Protein AF-A0A6I5WHY0-F1 (afdb_monomer)

Secondary structure (DSSP, 8-state):
-----------PPPPPPPPP-----PPPPPPPPPPPPPPPPSSPPHHHHHHHHHHHHHT-HHHHHHHHHHHHHHHT--THHHHHHHHHHHHHHHHHTT--------GGGHHHHHHHHHHHHHHHHHHHHHHHHHHT-SSPPPHHHHHHHHHHHHHHHHHHHHHHHHHHHHHTTGGGTTT--HHHHHHHHHHHHHHHHHHHHHIIIIIHHHTSPP----GGGSS--

Foldseek 3Di:
DDDDDDDDDDDDDDDDDDDDPDDDPDDDDDPPDDPPDPDDDPDQDPLLVVLVVLLCQLQDPVNLVVLVVLLVVLVPDDDPSVVVSVVVNLQSLLSNLSHADPDDPDPLCVLVRVLSNQLNVQLSVQLSVQSVVLVPDPPNDDLVVSLVSLLVSSLVSLQVSLVSSLVSCVVSVSCPSVVDPSVVVSVVSNVSSNSSSNSSSCCSSPVVVVPDDDPPPPPVVPPPD

Solvent-accessible surface area (backbone atoms only — not comparable to full-atom values): 12912 Å² total; per-residue (Å²): 136,92,79,88,86,89,80,82,90,78,84,76,76,80,83,78,80,84,72,84,83,74,78,71,82,75,78,77,75,78,77,78,80,76,74,78,78,77,76,78,71,93,64,76,48,69,67,38,49,50,50,52,51,49,40,56,51,36,17,29,72,83,44,40,52,58,46,49,52,52,36,54,63,39,69,70,40,62,75,73,53,26,69,66,27,48,63,53,39,52,49,38,51,22,37,60,60,35,35,51,73,88,82,77,87,48,78,80,49,42,46,44,42,51,20,45,36,51,16,38,48,43,21,52,53,44,20,36,50,44,46,46,52,61,72,67,45,79,77,75,69,56,71,67,59,46,32,53,50,48,23,45,27,29,28,54,11,13,44,53,13,19,53,52,22,49,51,43,25,62,76,57,58,31,55,68,72,74,72,53,60,63,71,62,49,50,50,49,47,40,49,40,23,34,44,25,8,43,54,50,6,49,42,54,39,59,48,52,63,72,73,48,78,73,82,80,70,67,73,82,70,70,83,77,122

Structure (mmCIF, N/CA/C/O backbone):
data_AF-A0A6I5WHY0-F1
#
_entry.id   AF-A0A6I5WHY0-F1
#
loop_
_atom_site.group_PDB
_atom_site.id
_atom_site.type_symbol
_atom_site.label_atom_id
_atom_site.label_alt_id
_atom_site.label_comp_id
_atom_site.label_asym_id
_atom_site.label_entity_id
_atom_site.label_seq_id
_atom_site.pdbx_PDB_ins_code
_atom_site.Cartn_x
_atom_site.Cartn_y
_atom_site.Cartn_z
_atom_site.occupancy
_atom_site.B_iso_or_equiv
_atom_site.auth_seq_id
_atom_site.auth_comp_id
_atom_site.auth_asym_id
_atom_site.auth_atom_id
_atom_site.pdbx_PDB_model_num
ATOM 1 N N . MET A 1 1 ? -57.243 -53.053 93.923 1.00 39.25 1 MET A N 1
ATOM 2 C CA . MET A 1 1 ? -56.341 -52.655 95.024 1.00 39.25 1 MET A CA 1
ATOM 3 C C . MET A 1 1 ? -55.590 -51.400 94.603 1.00 39.25 1 MET A C 1
ATOM 5 O O . MET A 1 1 ? -55.180 -51.332 93.454 1.00 39.25 1 MET A O 1
ATOM 9 N N . VAL A 1 2 ? -55.412 -50.484 95.559 1.00 44.84 2 VAL A N 1
ATOM 10 C CA . VAL A 1 2 ? -54.724 -49.175 95.513 1.00 44.84 2 VAL A CA 1
ATOM 11 C C . VAL A 1 2 ? -55.543 -47.991 94.968 1.00 44.84 2 VAL A C 1
ATOM 13 O O . VAL A 1 2 ? -56.328 -48.102 94.034 1.00 44.84 2 VAL A O 1
ATOM 16 N N . SER A 1 3 ? -55.398 -46.892 95.703 1.00 38.38 3 SER A N 1
ATOM 17 C CA . SER A 1 3 ? -56.297 -45.785 96.020 1.00 38.38 3 SER A CA 1
ATOM 18 C C . SER A 1 3 ? -56.059 -44.489 95.231 1.00 38.38 3 SER A C 1
ATOM 20 O O . SER A 1 3 ? -54.969 -44.245 94.727 1.00 38.38 3 SER A O 1
ATOM 22 N N . TRP A 1 4 ? -57.110 -43.656 95.234 1.00 37.19 4 TRP A N 1
ATOM 23 C CA . TRP A 1 4 ? -57.190 -42.183 95.123 1.00 37.19 4 TRP A CA 1
ATOM 24 C C . TRP A 1 4 ? -55.911 -41.407 95.535 1.00 37.19 4 TRP A C 1
ATOM 26 O O . TRP A 1 4 ? -55.178 -41.853 96.409 1.00 37.19 4 TRP A O 1
ATOM 36 N N . THR A 1 5 ? -55.582 -40.215 95.007 1.00 52.34 5 THR A N 1
ATOM 37 C CA . THR A 1 5 ? -56.317 -38.922 95.099 1.00 52.34 5 THR A CA 1
ATOM 38 C C . THR A 1 5 ? -55.607 -37.845 94.228 1.00 52.34 5 THR A C 1
ATOM 40 O O . THR A 1 5 ? -54.406 -37.982 93.996 1.00 52.34 5 THR A O 1
ATOM 43 N N . PRO A 1 6 ? -56.289 -36.760 93.796 1.00 52.62 6 PRO A N 1
ATOM 44 C CA . PRO A 1 6 ? -55.745 -35.682 92.964 1.00 52.62 6 PRO A CA 1
ATOM 45 C C . PRO A 1 6 ? -55.194 -34.508 93.797 1.00 52.62 6 PRO A C 1
ATOM 47 O O . PRO A 1 6 ? -55.705 -34.209 94.875 1.00 52.62 6 PRO A O 1
ATOM 50 N N . SER A 1 7 ? -54.208 -33.781 93.266 1.00 50.16 7 SER A N 1
ATOM 51 C CA . SER A 1 7 ? -53.669 -32.559 93.877 1.00 50.16 7 SER A CA 1
ATOM 52 C C . SER A 1 7 ? -53.515 -31.421 92.859 1.00 50.16 7 SER A C 1
ATOM 54 O O . SER A 1 7 ? -52.543 -31.359 92.120 1.00 50.16 7 SER A O 1
ATOM 56 N N . GLY A 1 8 ? -54.478 -30.492 92.901 1.00 45.19 8 GLY A N 1
ATOM 57 C CA . GLY A 1 8 ? -54.233 -29.042 92.937 1.00 45.19 8 GLY A CA 1
ATOM 58 C C . GLY A 1 8 ? -53.890 -28.289 91.632 1.00 45.19 8 GLY A C 1
ATOM 59 O O . GLY A 1 8 ? -53.068 -28.743 90.845 1.00 45.19 8 GLY A O 1
ATOM 60 N N . PRO A 1 9 ? -54.459 -27.083 91.415 1.00 51.28 9 PRO A N 1
ATOM 61 C CA . PRO A 1 9 ? -54.246 -26.294 90.206 1.00 51.28 9 PRO A CA 1
ATOM 62 C C . PRO A 1 9 ? -52.935 -25.496 90.286 1.00 51.28 9 PRO A C 1
ATOM 64 O O . PRO A 1 9 ? -52.834 -24.485 90.982 1.00 51.28 9 PRO A O 1
ATOM 67 N N . GLY A 1 10 ? -51.927 -25.936 89.535 1.00 44.19 10 GLY A N 1
ATOM 68 C CA . GLY A 1 10 ? -50.729 -25.154 89.243 1.00 44.19 10 GLY A CA 1
ATOM 69 C C . GLY A 1 10 ? -51.037 -24.104 88.180 1.00 44.19 10 GLY A C 1
ATOM 70 O O . GLY A 1 10 ? -51.183 -24.418 87.004 1.00 44.19 10 GLY A O 1
ATOM 71 N N . ARG A 1 11 ? -51.170 -22.858 88.629 1.00 46.09 11 ARG A N 1
ATOM 72 C CA . ARG A 1 11 ? -51.285 -21.622 87.849 1.00 46.09 11 ARG A CA 1
ATOM 73 C C . ARG A 1 11 ? -50.198 -21.571 86.762 1.00 46.09 11 ARG A C 1
ATOM 75 O O . ARG A 1 11 ? -49.064 -21.210 87.052 1.00 46.09 11 ARG A O 1
ATOM 82 N N . ALA A 1 12 ? -50.541 -21.958 85.534 1.00 53.16 12 ALA A N 1
ATOM 83 C CA . ALA A 1 12 ? -49.662 -21.819 84.380 1.00 53.16 12 ALA A CA 1
ATOM 84 C C . ALA A 1 12 ? -49.641 -20.350 83.935 1.00 53.16 12 ALA A C 1
ATOM 86 O O . ALA A 1 12 ? -50.673 -19.746 83.643 1.00 53.16 12 ALA A O 1
ATOM 87 N N . GLU A 1 13 ? -48.445 -19.784 83.954 1.00 47.72 13 GLU A N 1
ATOM 88 C CA . GLU A 1 13 ? -48.082 -18.474 83.432 1.00 47.72 13 GLU A CA 1
ATOM 89 C C . GLU A 1 13 ? -48.438 -18.388 81.929 1.00 47.72 13 GLU A C 1
ATOM 91 O O . GLU A 1 13 ? -48.185 -19.347 81.193 1.00 47.72 13 GLU A O 1
ATOM 96 N N . PRO A 1 14 ? -49.078 -17.306 81.446 1.00 63.22 14 PRO A N 1
ATOM 97 C CA . PRO A 1 14 ? -49.407 -17.181 80.029 1.00 63.22 14 PRO A CA 1
ATOM 98 C C . PRO A 1 14 ? -48.123 -17.057 79.186 1.00 63.22 14 PRO A C 1
ATOM 100 O O . PRO A 1 14 ? -47.204 -16.343 79.588 1.00 63.22 14 PRO A O 1
ATOM 103 N N . PRO A 1 15 ? -48.043 -17.713 78.012 1.00 59.44 15 PRO A N 1
ATOM 104 C CA . PRO A 1 15 ? -46.862 -17.654 77.162 1.00 59.44 15 PRO A CA 1
ATOM 105 C C . PRO A 1 15 ? -46.639 -16.232 76.635 1.00 59.44 15 PRO A C 1
ATOM 107 O O . PRO A 1 15 ? -47.533 -15.603 76.065 1.00 59.44 15 PRO A O 1
ATOM 110 N N . THR A 1 16 ? -45.419 -15.742 76.829 1.00 57.91 16 THR A N 1
ATOM 111 C CA . THR A 1 16 ? -44.893 -14.469 76.331 1.00 57.91 16 THR A CA 1
ATOM 112 C C . THR A 1 16 ? -45.095 -14.350 74.810 1.00 57.91 16 THR A C 1
ATOM 114 O O . THR A 1 16 ? -44.843 -15.324 74.094 1.00 57.91 16 THR A O 1
ATOM 117 N N . PRO A 1 17 ? -45.530 -13.192 74.275 1.00 58.94 17 PRO A N 1
ATOM 118 C CA . PRO A 1 17 ? -45.739 -13.029 72.838 1.00 58.94 17 PRO A CA 1
ATOM 119 C C . PRO A 1 17 ? -44.420 -13.170 72.055 1.00 58.94 17 PRO A C 1
ATOM 121 O O . PRO A 1 17 ? -43.376 -12.709 72.526 1.00 58.94 17 PRO A O 1
ATOM 124 N N . PRO A 1 18 ? -44.442 -13.781 70.854 1.00 56.81 18 PRO A N 1
ATOM 125 C CA . PRO A 1 18 ? -43.254 -13.926 70.024 1.00 56.81 18 PRO A CA 1
ATOM 126 C C . PRO A 1 18 ? -42.733 -12.548 69.596 1.00 56.81 18 PRO A C 1
ATOM 128 O O . PRO A 1 18 ? -43.474 -11.724 69.058 1.00 56.81 18 PRO A O 1
ATOM 131 N N . GLY A 1 19 ? -41.449 -12.303 69.865 1.00 56.38 19 GLY A N 1
ATOM 132 C CA . GLY A 1 19 ? -40.750 -11.080 69.478 1.00 56.38 19 GLY A CA 1
ATOM 133 C C . GLY A 1 19 ? -40.709 -10.870 67.956 1.00 56.38 19 GLY A C 1
ATOM 134 O O . GLY A 1 19 ? -40.932 -11.810 67.187 1.00 56.38 19 GLY A O 1
ATOM 135 N N . PRO A 1 20 ? -40.431 -9.637 67.498 1.00 56.62 20 PRO A N 1
ATOM 136 C CA . PRO A 1 20 ? -40.431 -9.302 66.081 1.00 56.62 20 PRO A CA 1
ATOM 137 C C . PRO A 1 20 ? -39.386 -10.134 65.332 1.00 56.62 20 PRO A C 1
ATOM 139 O O . PRO A 1 20 ? -38.207 -10.131 65.679 1.00 56.62 20 PRO A O 1
ATOM 142 N N . LEU A 1 21 ? -39.842 -10.830 64.288 1.00 56.34 21 LEU A N 1
ATOM 143 C CA . LEU A 1 21 ? -39.018 -11.579 63.344 1.00 56.34 21 LEU A CA 1
ATOM 144 C C . LEU A 1 21 ? -37.989 -10.633 62.710 1.00 56.34 21 LEU A C 1
ATOM 146 O O . LEU A 1 21 ? -38.292 -9.882 61.780 1.00 56.34 21 LEU A O 1
ATOM 150 N N . THR A 1 22 ? -36.762 -10.657 63.218 1.00 51.94 22 THR A N 1
ATOM 151 C CA . THR A 1 22 ? -35.611 -10.047 62.565 1.00 51.94 22 THR A CA 1
ATOM 152 C C . THR A 1 22 ? -35.406 -10.757 61.230 1.00 51.94 22 THR A C 1
ATOM 154 O O . THR A 1 22 ? -35.081 -11.941 61.178 1.00 51.94 22 THR A O 1
ATOM 157 N N . ARG A 1 23 ? -35.660 -10.037 60.128 1.00 51.88 23 ARG A N 1
ATOM 158 C CA . ARG A 1 23 ? -35.362 -10.482 58.761 1.00 51.88 23 ARG A CA 1
ATOM 159 C C . ARG A 1 23 ? -33.909 -10.950 58.709 1.00 51.88 23 ARG A C 1
ATOM 161 O O . ARG A 1 23 ? -32.999 -10.126 58.780 1.00 51.88 23 ARG A O 1
ATOM 168 N N . ALA A 1 24 ? -33.703 -12.257 58.579 1.00 59.12 24 ALA A N 1
ATOM 169 C CA . ALA A 1 24 ? -32.415 -12.798 58.178 1.00 59.12 24 ALA A CA 1
ATOM 170 C C . 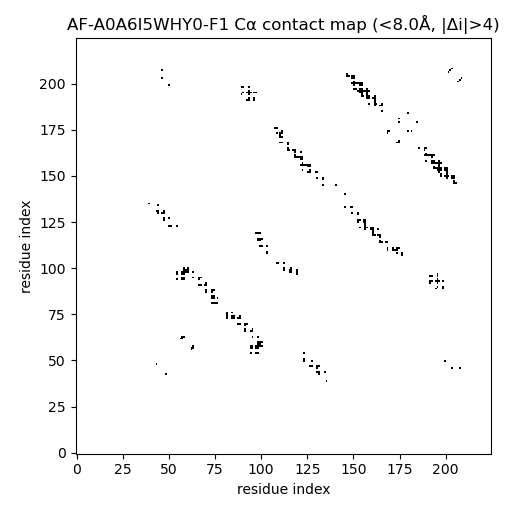ALA A 1 24 ? -32.009 -12.128 56.849 1.00 59.12 24 ALA A C 1
ATOM 172 O O . ALA A 1 24 ? -32.873 -11.980 55.974 1.00 59.12 24 ALA A O 1
ATOM 173 N N . PRO A 1 25 ? -30.750 -11.681 56.687 1.00 61.78 25 PRO A N 1
ATOM 174 C CA . PRO A 1 25 ? -30.277 -11.148 55.418 1.00 61.78 25 PRO A CA 1
ATOM 175 C C . PRO A 1 25 ? -30.481 -12.214 54.343 1.00 61.78 25 PRO A C 1
ATOM 177 O O . PRO A 1 25 ? -29.908 -13.298 54.425 1.00 61.78 25 PRO A O 1
ATOM 180 N N . LEU A 1 26 ? -31.354 -11.927 53.378 1.00 65.62 26 LEU A N 1
ATOM 181 C CA . LEU A 1 26 ? -31.495 -12.743 52.180 1.00 65.62 26 LEU A CA 1
ATOM 182 C C . LEU A 1 26 ? -30.130 -12.785 51.492 1.00 65.62 26 LEU A C 1
ATOM 184 O O . LEU A 1 26 ? -29.543 -11.736 51.219 1.00 65.62 26 LEU A O 1
ATOM 188 N N . ASP A 1 27 ? -29.647 -13.999 51.257 1.00 72.31 27 ASP A N 1
ATOM 189 C CA . ASP A 1 27 ? -28.473 -14.287 50.441 1.00 72.31 27 ASP A CA 1
ATOM 190 C C . ASP A 1 27 ? -28.589 -13.502 49.116 1.00 72.31 27 ASP A C 1
ATOM 192 O O . ASP A 1 27 ? -29.632 -13.603 48.451 1.00 72.31 27 ASP A O 1
ATOM 196 N N . PRO A 1 28 ? -27.625 -12.628 48.760 1.00 72.19 28 PRO A N 1
ATOM 197 C CA . PRO A 1 28 ? -27.734 -11.828 47.551 1.00 72.19 28 PRO A CA 1
ATOM 198 C C . PRO A 1 28 ? -27.833 -12.753 46.339 1.00 72.19 28 PRO A C 1
ATOM 200 O O . PRO A 1 28 ? -26.992 -13.625 46.130 1.00 72.19 28 PRO A O 1
ATOM 203 N N . LEU A 1 29 ? -28.878 -12.546 45.534 1.00 70.06 29 LEU A N 1
ATOM 204 C CA . LEU A 1 29 ? -29.076 -13.254 44.272 1.00 70.06 29 LEU A CA 1
ATOM 205 C C . LEU A 1 29 ? -27.772 -13.247 43.453 1.00 70.06 29 LEU A C 1
ATOM 207 O O . LEU A 1 29 ? -27.101 -12.207 43.401 1.00 70.06 29 LEU A O 1
ATOM 211 N N . PRO A 1 30 ? -27.415 -14.367 42.795 1.00 72.81 30 PRO A N 1
ATOM 212 C CA . PRO A 1 30 ? -26.229 -14.421 41.956 1.00 72.81 30 PRO A CA 1
ATOM 213 C C . PRO A 1 30 ? -26.291 -13.292 40.919 1.00 72.81 30 PRO A C 1
ATOM 215 O O . PRO A 1 30 ? -27.369 -13.027 40.369 1.00 72.81 30 PRO A O 1
ATOM 218 N N . PRO A 1 31 ? -25.167 -12.598 40.663 1.00 73.56 31 PRO A N 1
ATOM 219 C CA . PRO A 1 31 ? -25.149 -11.486 39.730 1.00 73.56 31 PRO A CA 1
ATOM 220 C C . PRO A 1 31 ? -25.692 -11.952 38.372 1.00 73.56 31 PRO A C 1
ATOM 222 O O . PRO A 1 31 ? -25.379 -13.068 37.943 1.00 73.56 31 PRO A O 1
ATOM 225 N N . PRO A 1 32 ? -26.516 -11.132 37.697 1.00 67.00 32 PRO A N 1
ATOM 226 C CA . PRO A 1 32 ? -27.074 -11.495 36.405 1.00 67.00 32 PRO A CA 1
ATOM 227 C C . PRO A 1 32 ? -25.942 -11.880 35.452 1.00 67.00 32 PRO A C 1
ATOM 229 O O . PRO A 1 32 ? -24.951 -11.156 35.327 1.00 67.00 32 PRO A O 1
ATOM 232 N N . ALA A 1 33 ? -26.086 -13.042 34.808 1.00 72.75 33 ALA A N 1
ATOM 233 C CA . ALA A 1 33 ? -25.126 -13.535 33.835 1.00 72.75 33 ALA A CA 1
ATOM 234 C C . ALA A 1 33 ? -24.906 -12.454 32.771 1.00 72.75 33 ALA A C 1
ATOM 236 O O . ALA A 1 33 ? -25.843 -12.059 32.074 1.00 72.75 33 ALA A O 1
ATOM 237 N N . VAL A 1 34 ? -23.675 -11.945 32.684 1.00 71.75 34 VAL A N 1
ATOM 238 C CA . VAL A 1 34 ? -23.301 -10.951 31.677 1.00 71.75 34 VAL A CA 1
ATOM 239 C C . VAL A 1 34 ? -23.588 -11.571 30.307 1.00 71.75 34 VAL A C 1
ATOM 241 O O . VAL A 1 34 ? -23.061 -12.653 30.026 1.00 71.75 34 VAL A O 1
ATOM 244 N N . PRO A 1 35 ? -24.430 -10.943 29.464 1.00 67.38 35 PRO A N 1
ATOM 245 C CA . PRO A 1 35 ? -24.721 -11.468 28.140 1.00 67.38 35 PRO A CA 1
ATOM 246 C C . PRO A 1 35 ? -23.416 -11.686 27.367 1.00 67.38 35 PRO A C 1
ATOM 248 O O . PRO A 1 35 ? -22.515 -10.842 27.459 1.00 67.38 35 PRO A O 1
ATOM 251 N N . PRO A 1 36 ? -23.283 -12.788 26.608 1.00 69.19 36 PRO A N 1
ATOM 252 C CA . PRO A 1 36 ? -22.109 -12.998 25.776 1.00 69.19 36 PRO A CA 1
ATOM 253 C C . PRO A 1 36 ? -21.944 -11.802 24.838 1.00 69.19 36 PRO A C 1
ATOM 255 O O . PRO A 1 36 ? -22.921 -11.312 24.264 1.00 69.19 36 PRO A O 1
ATOM 258 N N . ALA A 1 37 ? -20.709 -11.313 24.711 1.00 65.31 37 ALA A N 1
ATOM 259 C CA . ALA A 1 37 ? -20.412 -10.196 23.827 1.00 65.31 37 ALA A CA 1
ATOM 260 C C . ALA A 1 37 ? -20.951 -10.504 22.417 1.00 65.31 37 ALA A C 1
ATOM 262 O O . ALA A 1 37 ? -20.763 -11.628 21.934 1.00 65.31 37 ALA A O 1
ATOM 263 N N . PRO A 1 38 ? -21.632 -9.549 21.756 1.00 61.72 38 PRO A N 1
ATOM 264 C CA . PRO A 1 38 ? -22.149 -9.773 20.416 1.00 61.72 38 PRO A CA 1
ATOM 265 C C . PRO A 1 38 ? -20.999 -10.187 19.488 1.00 61.72 38 PRO A C 1
ATOM 267 O O . PRO A 1 38 ? -19.887 -9.659 19.620 1.00 61.72 38 PRO A O 1
ATOM 270 N N . PRO A 1 39 ? -21.236 -11.128 18.555 1.00 62.41 39 PRO A N 1
ATOM 271 C CA . PRO A 1 39 ? -20.205 -11.549 17.624 1.00 62.41 39 PRO A CA 1
ATOM 272 C C . PRO A 1 39 ? -19.685 -10.321 16.866 1.00 62.41 39 PRO A C 1
ATOM 274 O O . PRO A 1 39 ? -20.483 -9.455 16.488 1.00 62.41 39 PRO A O 1
ATOM 277 N N . PRO A 1 40 ? -18.363 -10.212 16.644 1.00 61.69 40 PRO A N 1
ATOM 278 C CA . PRO A 1 40 ? -17.809 -9.093 15.901 1.00 61.69 40 PRO A CA 1
ATOM 279 C C . PRO A 1 40 ? -18.496 -9.032 14.536 1.00 61.69 40 PRO A C 1
ATOM 281 O O . PRO A 1 40 ? -18.478 -10.007 13.783 1.00 61.69 40 PRO A O 1
ATOM 284 N N . GLY A 1 41 ? -19.140 -7.900 14.233 1.00 62.34 41 GLY A N 1
ATOM 285 C CA . GLY A 1 41 ? -19.833 -7.703 12.963 1.00 62.34 41 GLY A CA 1
ATOM 286 C C . GLY A 1 41 ? -18.895 -8.039 11.803 1.00 62.34 41 GLY A C 1
ATOM 287 O O . GLY A 1 41 ? -17.775 -7.535 11.753 1.00 62.34 41 GLY A O 1
ATOM 288 N N . GLY A 1 42 ? -19.334 -8.903 10.883 1.00 68.44 42 GLY A N 1
ATOM 289 C CA . GLY A 1 42 ? -18.486 -9.550 9.867 1.00 68.44 42 GLY A CA 1
ATOM 290 C C . GLY A 1 42 ? -17.842 -8.632 8.814 1.00 68.44 42 GLY A C 1
ATOM 291 O O . GLY A 1 42 ? -17.292 -9.119 7.830 1.00 68.44 42 GLY A O 1
ATOM 292 N N . GLY A 1 43 ? -17.903 -7.312 8.986 1.00 81.50 43 GLY A N 1
ATOM 293 C CA . GLY A 1 43 ? -17.333 -6.336 8.065 1.00 81.50 43 GLY A CA 1
ATOM 294 C C . GLY A 1 43 ? -15.840 -6.079 8.290 1.00 81.50 43 GLY A C 1
ATOM 295 O O . GLY A 1 43 ? -15.308 -6.214 9.389 1.00 81.50 43 GLY A O 1
ATOM 296 N N . LEU A 1 44 ? -15.154 -5.625 7.237 1.00 85.38 44 LEU A N 1
ATOM 297 C CA . LEU A 1 44 ? -13.781 -5.127 7.353 1.00 85.38 44 LEU A CA 1
ATOM 298 C C . LEU A 1 44 ? -13.728 -3.884 8.257 1.00 85.38 44 LEU A C 1
ATOM 300 O O . LEU A 1 44 ? -14.589 -3.006 8.101 1.00 85.38 44 LEU A O 1
ATOM 304 N N . PRO A 1 45 ? -12.716 -3.755 9.140 1.00 89.12 45 PRO A N 1
ATOM 305 C CA . PRO A 1 45 ? -12.519 -2.534 9.909 1.00 89.12 45 PRO A CA 1
ATOM 306 C C . PRO A 1 45 ? -12.228 -1.362 8.966 1.00 89.12 45 PRO A C 1
ATOM 308 O O . PRO A 1 45 ? -11.636 -1.551 7.904 1.00 89.12 45 PRO A O 1
ATOM 311 N N . LEU A 1 46 ? -12.612 -0.141 9.359 1.00 89.31 46 LEU A N 1
ATOM 312 C CA . LEU A 1 46 ? -12.470 1.053 8.512 1.00 89.31 46 LEU A CA 1
ATOM 313 C C . LEU A 1 46 ? -11.046 1.215 7.962 1.00 89.31 46 LEU A C 1
ATOM 315 O O . LEU A 1 46 ? -10.886 1.449 6.772 1.00 89.31 46 LEU A O 1
ATOM 319 N N . ALA A 1 47 ? -10.026 1.026 8.806 1.00 89.12 47 ALA A N 1
ATOM 320 C CA . ALA A 1 47 ? -8.628 1.109 8.385 1.00 89.12 47 ALA A CA 1
ATOM 321 C C . ALA A 1 47 ? -8.313 0.121 7.248 1.00 89.12 47 ALA A C 1
ATOM 323 O O . ALA A 1 47 ? -7.704 0.506 6.261 1.00 89.12 47 ALA A O 1
ATOM 324 N N . ALA A 1 48 ? -8.803 -1.121 7.329 1.00 90.44 48 ALA A N 1
ATOM 325 C CA . ALA A 1 48 ? -8.623 -2.103 6.260 1.00 90.44 48 ALA A CA 1
ATOM 326 C C . ALA A 1 48 ? -9.366 -1.710 4.973 1.00 90.44 48 ALA A C 1
ATOM 328 O O . ALA A 1 48 ? -8.826 -1.888 3.887 1.00 90.44 48 ALA A O 1
ATOM 329 N N . ARG A 1 49 ? -10.577 -1.143 5.075 1.00 92.25 49 ARG A N 1
ATOM 330 C CA . ARG A 1 49 ? -11.307 -0.636 3.896 1.00 92.25 49 ARG A CA 1
ATOM 331 C C . ARG A 1 49 ? -10.539 0.490 3.211 1.00 92.25 49 ARG A C 1
ATOM 333 O O . ARG A 1 49 ? -10.410 0.479 1.996 1.00 92.25 49 ARG A O 1
ATOM 340 N N . VAL A 1 50 ? -10.006 1.423 3.998 1.00 92.38 50 VAL A N 1
ATOM 341 C CA . VAL A 1 50 ? -9.200 2.545 3.506 1.00 92.38 50 VAL A CA 1
ATOM 342 C C . VAL A 1 50 ? -7.938 2.047 2.807 1.00 92.38 50 VAL A C 1
ATOM 344 O O . VAL A 1 50 ? -7.654 2.524 1.719 1.00 92.38 50 VAL A O 1
ATOM 347 N N . VAL A 1 51 ? -7.237 1.050 3.363 1.00 91.00 51 VAL A N 1
ATOM 348 C CA . VAL A 1 51 ? -6.085 0.410 2.697 1.00 91.00 51 VAL A CA 1
ATOM 349 C C . VAL A 1 51 ? -6.476 -0.147 1.334 1.00 91.00 51 VAL A C 1
ATOM 351 O O . VAL A 1 51 ? -5.822 0.161 0.344 1.00 91.00 51 VAL A O 1
ATOM 354 N N . VAL A 1 52 ? -7.549 -0.941 1.273 1.00 91.56 52 VAL A N 1
ATOM 355 C CA . VAL A 1 52 ? -8.010 -1.545 0.015 1.00 91.56 52 VAL A CA 1
ATOM 356 C C . VAL A 1 52 ? -8.358 -0.463 -1.007 1.00 91.56 52 VAL A C 1
ATOM 358 O O . VAL A 1 52 ? -7.901 -0.535 -2.141 1.00 91.56 52 VAL A O 1
ATOM 361 N N . LEU A 1 53 ? -9.106 0.568 -0.606 1.00 92.19 53 LEU A N 1
ATOM 362 C CA . LEU A 1 53 ? -9.473 1.673 -1.493 1.00 92.19 53 LEU A CA 1
ATOM 363 C C . LEU A 1 53 ? -8.252 2.464 -1.977 1.00 92.19 53 LEU A C 1
ATOM 365 O O . LEU A 1 53 ? -8.173 2.765 -3.163 1.00 92.19 53 LEU A O 1
ATOM 369 N N . LEU A 1 54 ? -7.295 2.765 -1.094 1.00 89.88 54 LEU A N 1
ATOM 370 C CA . LEU A 1 54 ? -6.063 3.470 -1.456 1.00 89.88 54 LEU A CA 1
ATOM 371 C C . LEU A 1 54 ? -5.229 2.669 -2.448 1.00 89.88 54 LEU A C 1
ATOM 373 O O . LEU A 1 54 ? -4.780 3.228 -3.438 1.00 89.88 54 LEU A O 1
ATOM 377 N N . VAL A 1 55 ? -5.050 1.370 -2.210 1.00 89.75 55 VAL A N 1
ATOM 378 C CA . VAL A 1 55 ? -4.274 0.502 -3.103 1.00 89.75 55 VAL A CA 1
ATOM 379 C C . VAL A 1 55 ? -4.957 0.367 -4.466 1.00 89.75 55 VAL A C 1
ATOM 381 O O . VAL A 1 55 ? -4.285 0.434 -5.493 1.00 89.75 55 VAL A O 1
ATOM 384 N N . LEU A 1 56 ? -6.286 0.230 -4.493 1.00 89.62 56 LEU A N 1
ATOM 385 C CA . LEU A 1 56 ? -7.054 0.191 -5.740 1.00 89.62 56 LEU A CA 1
ATOM 386 C C . LEU A 1 56 ? -6.989 1.517 -6.506 1.00 89.62 56 LEU A C 1
ATOM 388 O O . LEU A 1 56 ? -6.875 1.508 -7.728 1.00 89.62 56 LEU A O 1
ATOM 392 N N . ALA A 1 57 ? -7.061 2.650 -5.805 1.00 87.50 57 ALA A N 1
ATOM 393 C CA . ALA A 1 57 ? -6.987 3.968 -6.422 1.00 87.50 57 ALA A CA 1
ATOM 394 C C . ALA A 1 57 ? -5.571 4.278 -6.929 1.00 87.50 57 ALA A C 1
ATOM 396 O O . ALA A 1 57 ? -5.411 4.674 -8.078 1.00 87.50 57 ALA A O 1
ATOM 397 N N . ALA A 1 58 ? -4.549 4.064 -6.098 1.00 84.88 58 ALA A N 1
ATOM 398 C CA . ALA A 1 58 ? -3.155 4.358 -6.423 1.00 84.88 58 ALA A CA 1
ATOM 399 C C . ALA A 1 58 ? -2.618 3.468 -7.546 1.00 84.88 58 ALA A C 1
ATOM 401 O O . ALA A 1 58 ? -1.896 3.942 -8.419 1.00 84.88 58 ALA A O 1
ATOM 402 N N . GLY A 1 59 ? -2.996 2.188 -7.551 1.00 80.75 59 GLY A N 1
ATOM 403 C CA . GLY A 1 59 ? -2.587 1.266 -8.599 1.00 80.75 59 GLY A CA 1
ATOM 404 C C . GLY A 1 59 ? -3.521 1.219 -9.806 1.00 80.75 59 GLY A C 1
ATOM 405 O O . GLY A 1 59 ? -3.351 0.351 -10.657 1.00 80.75 59 GLY A O 1
ATOM 406 N N . ASN A 1 60 ? -4.488 2.137 -9.911 1.00 84.50 60 ASN A N 1
ATOM 407 C CA . ASN A 1 60 ? -5.252 2.323 -11.138 1.00 84.50 60 ASN A CA 1
ATOM 408 C C . ASN A 1 60 ? -4.332 2.922 -12.227 1.00 84.50 60 ASN A C 1
ATOM 410 O O . ASN A 1 60 ? -3.736 3.975 -11.985 1.00 84.50 60 ASN A O 1
ATOM 414 N N . PRO A 1 61 ? -4.252 2.334 -13.437 1.00 78.31 61 PRO A N 1
ATOM 415 C CA . PRO A 1 61 ? -3.371 2.821 -14.504 1.00 78.31 61 PRO A CA 1
ATOM 416 C C . PRO A 1 61 ? -3.666 4.263 -14.954 1.00 78.31 61 PRO A C 1
ATOM 418 O O . PRO A 1 61 ? -2.789 4.958 -15.462 1.00 78.31 61 PRO A O 1
ATOM 421 N N . TRP A 1 62 ? -4.892 4.749 -14.744 1.00 81.88 62 TRP A N 1
ATOM 422 C CA . TRP A 1 62 ? -5.272 6.134 -15.042 1.00 81.88 62 TRP A CA 1
ATOM 423 C C . TRP A 1 62 ? -4.720 7.124 -14.012 1.00 81.88 62 TRP A C 1
ATOM 425 O O . TRP A 1 62 ? -4.542 8.297 -14.323 1.00 81.88 62 TRP A O 1
ATOM 435 N N . VAL A 1 63 ? -4.450 6.654 -12.793 1.00 83.31 63 VAL A N 1
ATOM 436 C CA . VAL A 1 63 ? -3.916 7.450 -11.680 1.00 83.31 63 VAL A CA 1
ATOM 437 C C . VAL A 1 63 ? -2.392 7.348 -11.629 1.00 83.31 63 VAL A C 1
ATOM 439 O O . VAL A 1 63 ? -1.722 8.334 -11.334 1.00 83.31 63 VAL A O 1
ATOM 442 N N . SER A 1 64 ? -1.822 6.193 -11.982 1.00 79.38 64 SER A N 1
ATOM 443 C CA . SER A 1 64 ? -0.372 5.980 -11.946 1.00 79.38 64 SER A CA 1
ATOM 444 C C . SER A 1 64 ? 0.395 6.933 -12.861 1.00 79.38 64 SER A C 1
ATOM 446 O O . SER A 1 64 ? 1.504 7.336 -12.516 1.00 79.38 64 SER A O 1
ATOM 448 N N . ARG A 1 65 ? -0.181 7.323 -14.007 1.00 82.56 65 ARG A N 1
ATOM 449 C CA . ARG A 1 65 ? 0.450 8.269 -14.936 1.00 82.56 65 ARG A CA 1
ATOM 450 C C . ARG A 1 65 ? 0.570 9.681 -14.332 1.00 82.56 65 ARG A C 1
ATOM 452 O O . ARG A 1 65 ? 1.707 10.123 -14.195 1.00 82.56 65 ARG A O 1
ATOM 459 N N . PRO A 1 66 ? -0.516 10.330 -13.868 1.00 87.19 66 PRO A N 1
ATOM 460 C CA . PRO A 1 66 ? -0.425 11.586 -13.120 1.00 87.19 66 PRO A CA 1
ATOM 461 C C . PRO A 1 66 ? 0.518 11.521 -11.913 1.00 87.19 66 PRO A C 1
ATOM 463 O O . PRO A 1 66 ? 1.313 12.428 -11.712 1.00 87.19 66 PRO A O 1
ATOM 466 N N . LEU A 1 67 ? 0.484 10.434 -11.127 1.00 86.25 67 LEU A N 1
ATOM 467 C CA . LEU A 1 67 ? 1.386 10.270 -9.977 1.00 86.25 67 LEU A CA 1
ATOM 468 C C . LEU A 1 67 ? 2.863 10.220 -10.391 1.00 86.25 67 LEU A C 1
ATOM 470 O O . LEU A 1 67 ? 3.727 10.690 -9.655 1.00 86.25 67 LEU A O 1
ATOM 474 N N . THR A 1 68 ? 3.147 9.625 -11.549 1.00 85.12 68 THR A N 1
ATOM 475 C CA . THR A 1 68 ? 4.500 9.556 -12.107 1.00 85.12 68 THR A CA 1
ATOM 476 C C . THR A 1 68 ? 4.948 10.928 -12.602 1.00 85.12 68 THR A C 1
ATOM 478 O O . THR A 1 68 ? 6.054 11.343 -12.277 1.00 85.12 68 THR A O 1
ATOM 481 N N . GLU A 1 69 ? 4.082 11.644 -13.323 1.00 87.75 69 GLU A N 1
ATOM 482 C CA . GLU A 1 69 ? 4.337 13.013 -13.794 1.00 87.75 69 GLU A CA 1
ATOM 483 C C . GLU A 1 69 ? 4.613 13.951 -12.606 1.00 87.75 69 GLU A C 1
ATOM 485 O O . GLU A 1 69 ? 5.684 14.546 -12.536 1.00 87.75 69 GLU A O 1
ATOM 490 N N . TRP A 1 70 ? 3.746 13.959 -11.587 1.00 87.88 70 TRP A N 1
ATOM 491 C CA . TRP A 1 70 ? 3.952 14.767 -10.379 1.00 87.88 70 TRP A CA 1
ATOM 492 C C . TRP A 1 70 ? 5.243 14.434 -9.641 1.00 87.88 70 TRP A C 1
ATOM 494 O O . TRP A 1 70 ? 5.867 15.325 -9.072 1.00 87.88 70 TRP A O 1
ATOM 504 N N . ARG A 1 71 ? 5.648 13.159 -9.618 1.00 87.19 71 ARG A N 1
ATOM 505 C CA . ARG A 1 71 ? 6.901 12.762 -8.973 1.00 87.19 71 ARG A CA 1
ATOM 506 C C . ARG A 1 71 ? 8.101 13.390 -9.679 1.00 87.19 71 ARG A C 1
ATOM 508 O O . ARG A 1 71 ? 9.003 13.849 -8.987 1.00 87.19 71 ARG A O 1
ATOM 515 N N . PHE A 1 72 ? 8.104 13.408 -11.011 1.00 86.25 72 PHE A N 1
ATOM 516 C CA . PHE A 1 72 ? 9.167 14.051 -11.781 1.00 86.25 72 PHE A CA 1
ATOM 517 C C . PHE A 1 72 ? 9.171 15.570 -11.572 1.00 86.25 72 PHE A C 1
ATOM 519 O O . PHE A 1 72 ? 10.219 16.129 -11.259 1.00 86.25 72 PHE A O 1
ATOM 526 N N . ASP A 1 73 ? 7.999 16.211 -11.602 1.00 85.50 73 ASP A N 1
ATOM 527 C CA . ASP A 1 73 ? 7.883 17.655 -11.353 1.00 85.50 73 ASP A CA 1
ATOM 528 C C . ASP A 1 73 ? 8.389 18.047 -9.949 1.00 85.50 73 ASP A C 1
ATOM 530 O O . ASP A 1 73 ? 9.016 19.089 -9.764 1.00 85.50 73 ASP A O 1
ATOM 534 N N . LEU A 1 74 ? 8.132 17.205 -8.939 1.00 83.38 74 LEU A N 1
ATOM 535 C CA . LEU A 1 74 ? 8.603 17.411 -7.565 1.00 83.38 74 LEU A CA 1
ATOM 536 C C . LEU A 1 74 ? 10.113 17.198 -7.413 1.00 83.38 74 LEU A C 1
ATOM 538 O O . LEU A 1 74 ? 10.722 17.862 -6.574 1.00 83.38 74 LEU A O 1
ATOM 542 N N . SER A 1 75 ? 10.714 16.296 -8.196 1.00 78.06 75 SER A N 1
ATOM 543 C CA . SER A 1 75 ? 12.159 16.035 -8.138 1.00 78.06 75 SER A CA 1
ATOM 544 C C . SER A 1 75 ? 13.011 17.167 -8.719 1.00 78.06 75 SER A C 1
ATOM 546 O O . SER A 1 75 ? 14.176 17.288 -8.349 1.00 78.06 75 SER A O 1
ATOM 548 N N . ASP A 1 76 ? 12.421 18.030 -9.551 1.00 83.94 76 ASP A N 1
ATOM 549 C CA . ASP A 1 76 ? 13.086 19.207 -10.126 1.00 83.94 76 ASP A CA 1
ATOM 550 C C . ASP A 1 76 ? 13.075 20.429 -9.181 1.00 83.94 76 ASP A C 1
ATOM 552 O O . ASP A 1 76 ? 13.587 21.499 -9.516 1.00 83.94 76 ASP A O 1
ATOM 556 N N . ALA A 1 77 ? 12.495 20.306 -7.981 1.00 82.88 77 ALA A N 1
ATOM 557 C CA . ALA A 1 77 ? 12.483 21.387 -7.002 1.00 82.88 77 ALA A CA 1
ATOM 558 C C . ALA A 1 77 ? 13.882 21.624 -6.401 1.00 82.88 77 ALA A C 1
ATOM 560 O O . ALA A 1 77 ? 14.497 20.717 -5.844 1.00 82.88 77 ALA A O 1
ATOM 561 N N . GLU A 1 78 ? 14.356 22.873 -6.421 1.00 85.06 78 GLU A N 1
ATOM 562 C CA . GLU A 1 78 ? 15.657 23.262 -5.860 1.00 85.06 78 GLU A CA 1
ATOM 563 C C . GLU A 1 78 ? 15.538 24.031 -4.525 1.00 85.06 78 GLU A C 1
ATOM 565 O O . GLU A 1 78 ? 14.517 24.641 -4.189 1.00 85.06 78 GLU A O 1
ATOM 570 N N . GLY A 1 79 ? 16.615 24.024 -3.733 1.00 84.62 79 GLY A N 1
ATOM 571 C CA . GLY A 1 79 ? 16.737 24.836 -2.517 1.00 84.62 79 GLY A CA 1
ATOM 572 C C . GLY A 1 79 ? 15.722 24.487 -1.419 1.00 84.62 79 GLY A C 1
ATOM 573 O O . GLY A 1 79 ? 15.528 23.325 -1.071 1.00 84.62 79 GLY A O 1
ATOM 574 N N . PHE A 1 80 ? 15.076 25.498 -0.828 1.00 81.25 80 PHE A N 1
ATOM 575 C CA . PHE A 1 80 ? 14.080 25.286 0.234 1.00 81.25 80 PHE A CA 1
ATOM 576 C C . PHE A 1 80 ? 12.818 24.570 -0.273 1.00 81.25 80 PHE A C 1
ATOM 578 O O . PHE A 1 80 ? 12.184 23.834 0.481 1.00 81.25 80 PHE A O 1
ATOM 585 N N . ALA A 1 81 ? 12.477 24.730 -1.557 1.00 78.88 81 ALA A N 1
ATOM 586 C CA . ALA A 1 81 ? 11.367 24.002 -2.159 1.00 78.88 81 ALA A CA 1
ATOM 587 C C . ALA A 1 81 ? 11.634 22.487 -2.167 1.00 78.88 81 ALA A C 1
ATOM 589 O O . ALA A 1 81 ? 10.713 21.725 -1.890 1.00 78.88 81 ALA A O 1
ATOM 590 N N . ALA A 1 82 ? 12.889 22.056 -2.348 1.00 80.94 82 ALA A N 1
ATOM 591 C CA . ALA A 1 82 ? 13.286 20.646 -2.284 1.00 80.94 82 ALA A CA 1
ATOM 592 C C . ALA A 1 82 ? 13.007 20.011 -0.907 1.00 80.94 82 ALA A C 1
ATOM 594 O O . ALA A 1 82 ? 12.517 18.886 -0.813 1.00 80.94 82 ALA A O 1
ATOM 595 N N . LEU A 1 83 ? 13.257 20.753 0.180 1.00 81.81 83 LEU A N 1
ATOM 596 C CA . LEU A 1 83 ? 12.981 20.297 1.552 1.00 81.81 83 LEU A CA 1
ATOM 597 C C . LEU A 1 83 ? 11.487 20.035 1.787 1.00 81.81 83 LEU A C 1
ATOM 599 O O . LEU A 1 83 ? 11.129 19.099 2.501 1.00 81.81 83 LEU A O 1
ATOM 603 N N . VAL A 1 84 ? 10.619 20.846 1.178 1.00 81.75 84 VAL A N 1
ATOM 604 C CA . VAL A 1 84 ? 9.156 20.702 1.267 1.00 81.75 84 VAL A CA 1
ATOM 605 C C . VAL A 1 84 ? 8.626 19.674 0.260 1.00 81.75 84 VAL A C 1
ATOM 607 O O . VAL A 1 84 ? 7.635 18.999 0.538 1.00 81.75 84 VAL A O 1
ATOM 610 N N . ALA A 1 85 ? 9.296 19.518 -0.883 1.00 84.06 85 ALA A N 1
ATOM 611 C CA . ALA A 1 85 ? 8.961 18.548 -1.919 1.00 84.06 85 ALA A CA 1
ATOM 612 C C . ALA A 1 85 ? 9.299 17.107 -1.508 1.00 84.06 85 ALA A C 1
ATOM 614 O O . ALA A 1 85 ? 8.552 16.194 -1.855 1.00 84.06 85 ALA A O 1
ATOM 615 N N . ALA A 1 86 ? 10.353 16.898 -0.712 1.00 83.75 86 ALA A N 1
ATOM 616 C CA . ALA A 1 86 ? 10.814 15.569 -0.305 1.00 83.75 86 ALA A CA 1
ATOM 617 C C . ALA A 1 86 ? 9.725 14.692 0.364 1.00 83.75 86 ALA A C 1
ATOM 619 O O . ALA A 1 86 ? 9.571 13.533 -0.031 1.00 83.75 86 ALA A O 1
ATOM 620 N N . PRO A 1 87 ? 8.899 15.191 1.310 1.00 84.75 87 PRO A N 1
ATOM 621 C CA . PRO A 1 87 ? 7.737 14.447 1.803 1.00 84.75 87 PRO A CA 1
ATOM 622 C C . PRO A 1 87 ? 6.734 14.072 0.703 1.00 84.75 87 PRO A C 1
ATOM 624 O O . PRO A 1 87 ? 6.194 12.966 0.716 1.00 84.75 87 PRO A O 1
ATOM 627 N N . GLY A 1 88 ? 6.489 14.977 -0.249 1.00 85.94 88 GLY A N 1
ATOM 628 C CA . GLY A 1 88 ? 5.603 14.741 -1.389 1.00 85.94 88 GLY A CA 1
ATOM 629 C C . GLY A 1 88 ? 6.139 13.640 -2.300 1.00 85.94 88 GLY A C 1
ATOM 630 O O . GLY A 1 88 ? 5.420 12.690 -2.602 1.00 85.94 88 GLY A O 1
ATOM 631 N N . GLU A 1 89 ? 7.421 13.703 -2.652 1.00 86.25 89 GLU A N 1
ATOM 632 C CA . GLU A 1 89 ? 8.092 12.676 -3.451 1.00 86.25 89 GLU A CA 1
ATOM 633 C C . GLU A 1 89 ? 8.074 11.309 -2.749 1.00 86.25 89 GLU A C 1
ATOM 635 O O . GLU A 1 89 ? 7.822 10.277 -3.381 1.00 86.25 89 GLU A O 1
ATOM 640 N N . MET A 1 90 ? 8.265 11.293 -1.426 1.00 84.12 90 MET A N 1
ATOM 641 C CA . MET A 1 90 ? 8.202 10.072 -0.622 1.00 84.12 90 MET A CA 1
ATOM 642 C C . MET A 1 90 ? 6.796 9.456 -0.635 1.00 84.12 90 MET A C 1
ATOM 644 O O . MET A 1 90 ? 6.656 8.240 -0.792 1.00 84.12 90 MET A O 1
ATOM 648 N N . ILE A 1 91 ? 5.748 10.280 -0.522 1.00 88.56 91 ILE A N 1
ATOM 649 C CA . ILE A 1 91 ? 4.352 9.830 -0.617 1.00 88.56 91 ILE A CA 1
ATOM 650 C C . ILE A 1 91 ? 4.057 9.289 -2.017 1.00 88.56 91 ILE A C 1
ATOM 652 O O . ILE A 1 91 ? 3.498 8.201 -2.144 1.00 88.56 91 ILE A O 1
ATOM 656 N N . LEU A 1 92 ? 4.454 10.005 -3.070 1.00 88.19 92 LEU A N 1
ATOM 657 C CA . LEU A 1 92 ? 4.229 9.564 -4.446 1.00 88.19 92 LEU A CA 1
ATOM 658 C C . LEU A 1 92 ? 4.963 8.257 -4.745 1.00 88.19 92 LEU A C 1
ATOM 660 O O . LEU A 1 92 ? 4.376 7.346 -5.324 1.00 88.19 92 LEU A O 1
ATOM 664 N N . SER A 1 93 ? 6.204 8.115 -4.282 1.00 85.25 93 SER A N 1
ATOM 665 C CA . SER A 1 93 ? 6.978 6.876 -4.415 1.00 85.25 93 SER A CA 1
ATOM 666 C C . SER A 1 93 ? 6.300 5.704 -3.702 1.00 85.25 93 SER A C 1
ATOM 668 O O . SER A 1 93 ? 6.175 4.622 -4.275 1.00 85.25 93 SER A O 1
ATOM 670 N N . ALA A 1 94 ? 5.783 5.928 -2.490 1.00 86.38 94 ALA A N 1
ATOM 671 C CA . ALA A 1 94 ? 5.004 4.939 -1.750 1.00 86.38 94 ALA A CA 1
ATOM 672 C C . ALA A 1 94 ? 3.722 4.517 -2.489 1.00 86.38 94 ALA A C 1
ATOM 674 O O . ALA A 1 94 ? 3.405 3.329 -2.533 1.00 86.38 94 ALA A O 1
ATOM 675 N N . LEU A 1 95 ? 2.994 5.464 -3.088 1.00 86.69 95 LEU A N 1
ATOM 676 C CA . LEU A 1 95 ? 1.783 5.171 -3.863 1.00 86.69 95 LEU A CA 1
ATOM 677 C C . LEU A 1 95 ? 2.105 4.407 -5.153 1.00 86.69 95 LEU A C 1
ATOM 679 O O . LEU A 1 95 ? 1.434 3.427 -5.470 1.00 86.69 95 LEU A O 1
ATOM 683 N N . LEU A 1 96 ? 3.166 4.800 -5.860 1.00 87.31 96 LEU A N 1
ATOM 684 C CA . LEU A 1 96 ? 3.629 4.124 -7.075 1.00 87.31 96 LEU A CA 1
ATOM 685 C C . LEU A 1 96 ? 4.147 2.705 -6.798 1.00 87.31 96 LEU A C 1
ATOM 687 O O . LEU A 1 96 ? 4.051 1.838 -7.666 1.00 87.31 96 LEU A O 1
ATOM 691 N N . ALA A 1 97 ? 4.643 2.436 -5.588 1.00 85.31 97 ALA A N 1
ATOM 692 C CA . ALA A 1 97 ? 5.027 1.092 -5.162 1.00 85.31 97 ALA A CA 1
ATOM 693 C C . ALA A 1 97 ? 3.825 0.141 -4.986 1.00 85.31 97 ALA A C 1
ATOM 695 O O . ALA A 1 97 ? 4.018 -1.073 -4.939 1.00 85.31 97 ALA A O 1
ATOM 696 N N . LEU A 1 98 ? 2.597 0.672 -4.910 1.00 84.19 98 LEU A N 1
ATOM 697 C CA . LEU A 1 98 ? 1.343 -0.084 -4.790 1.00 84.19 98 LEU A CA 1
ATOM 698 C C . LEU A 1 98 ? 0.643 -0.280 -6.144 1.00 84.19 98 LEU A C 1
ATOM 700 O O . LEU A 1 98 ? -0.568 -0.505 -6.201 1.00 84.19 98 LEU A O 1
ATOM 704 N N . ARG A 1 99 ? 1.398 -0.170 -7.240 1.00 80.50 99 ARG A N 1
ATOM 705 C CA . ARG A 1 99 ? 0.880 -0.317 -8.600 1.00 80.50 99 ARG A CA 1
ATOM 706 C C . ARG A 1 99 ? 0.481 -1.750 -8.940 1.00 80.50 99 ARG A C 1
ATOM 708 O O . ARG A 1 99 ? 1.042 -2.714 -8.415 1.00 80.50 99 ARG A O 1
ATOM 715 N N . TRP A 1 100 ? -0.442 -1.846 -9.892 1.00 80.38 100 TRP A N 1
ATOM 716 C CA . TRP A 1 100 ? -0.907 -3.088 -10.494 1.00 80.38 100 TRP A CA 1
ATOM 717 C C . TRP A 1 100 ? -0.927 -2.935 -12.006 1.00 80.38 100 TRP A C 1
ATOM 719 O O . TRP A 1 100 ? -1.421 -1.926 -12.502 1.00 80.38 100 TRP A O 1
ATOM 729 N N . GLU A 1 101 ? -0.443 -3.940 -12.730 1.00 81.12 101 GLU A N 1
ATOM 730 C CA . GLU A 1 101 ? -0.590 -3.993 -14.185 1.00 81.12 101 GLU A CA 1
ATOM 731 C C . GLU A 1 101 ? -1.377 -5.239 -14.575 1.00 81.12 101 GLU A C 1
ATOM 733 O O . GLU A 1 101 ? -0.988 -6.365 -14.261 1.00 81.12 101 GLU A O 1
ATOM 738 N N . VAL A 1 102 ? -2.509 -5.027 -15.242 1.00 74.38 102 VAL A N 1
ATOM 739 C CA . VAL A 1 102 ? -3.417 -6.103 -15.671 1.00 74.38 102 VAL A CA 1
ATOM 740 C C . VAL A 1 102 ? -3.316 -6.316 -17.182 1.00 74.38 102 VAL A C 1
ATOM 742 O O . VAL A 1 102 ? -3.626 -7.399 -17.674 1.00 74.38 102 VAL A O 1
ATOM 745 N N . ARG A 1 103 ? -2.859 -5.305 -17.933 1.00 79.38 103 ARG A N 1
ATOM 746 C CA . ARG A 1 103 ? -2.709 -5.357 -19.389 1.00 79.38 103 ARG A CA 1
ATOM 747 C C . 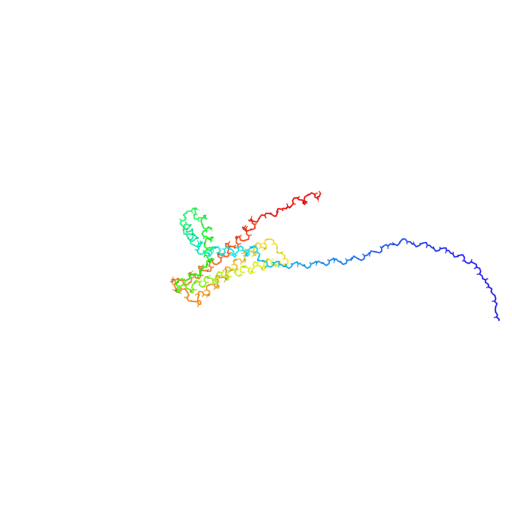ARG A 1 103 ? -1.232 -5.425 -19.749 1.00 79.38 103 ARG A C 1
ATOM 749 O O . ARG A 1 103 ? -0.620 -4.444 -20.154 1.00 79.38 103 ARG A O 1
ATOM 756 N N . ILE A 1 104 ? -0.674 -6.621 -19.622 1.00 80.44 104 ILE A N 1
ATOM 757 C CA . ILE A 1 104 ? 0.708 -6.894 -20.011 1.00 80.44 104 ILE A CA 1
ATOM 758 C C . ILE A 1 104 ? 0.720 -7.159 -21.518 1.00 80.44 104 ILE A C 1
ATOM 760 O O . ILE A 1 104 ? 0.240 -8.192 -21.974 1.00 80.44 104 ILE A O 1
ATOM 764 N N . THR A 1 105 ? 1.209 -6.192 -22.293 1.00 79.75 105 THR A N 1
ATOM 765 C CA . THR A 1 105 ? 1.273 -6.274 -23.763 1.00 79.75 105 THR A CA 1
ATOM 766 C C . THR A 1 105 ? 2.578 -6.869 -24.287 1.00 79.75 105 THR A C 1
ATOM 768 O O . THR A 1 105 ? 2.649 -7.229 -25.456 1.00 79.75 105 THR A O 1
ATOM 771 N N . ASP A 1 106 ? 3.610 -6.944 -23.447 1.00 83.06 106 ASP A N 1
ATOM 772 C CA . ASP A 1 106 ? 4.930 -7.480 -23.784 1.00 83.06 106 ASP A CA 1
ATOM 773 C C . ASP A 1 106 ? 5.242 -8.680 -22.883 1.00 83.06 106 ASP A C 1
ATOM 775 O O . ASP A 1 106 ? 5.438 -8.528 -21.673 1.00 83.06 106 ASP A O 1
ATOM 779 N N . ASP A 1 107 ? 5.309 -9.871 -23.484 1.00 83.06 107 ASP A N 1
ATOM 780 C CA . ASP A 1 107 ? 5.563 -11.138 -22.788 1.00 83.06 107 ASP A CA 1
ATOM 781 C C . ASP A 1 107 ? 6.888 -11.133 -22.019 1.00 83.06 107 ASP A C 1
ATOM 783 O O . ASP A 1 107 ? 7.019 -11.809 -20.997 1.00 83.06 107 ASP A O 1
ATOM 787 N N . ARG A 1 108 ? 7.871 -10.328 -22.448 1.00 82.88 108 ARG A N 1
ATOM 788 C CA . ARG A 1 108 ? 9.152 -10.205 -21.737 1.00 82.88 108 ARG A CA 1
ATOM 789 C C . ARG A 1 108 ? 8.984 -9.551 -20.369 1.00 82.88 108 ARG A C 1
ATOM 791 O O . ARG A 1 108 ? 9.751 -9.844 -19.459 1.00 82.88 108 ARG A O 1
ATOM 798 N N . GLN A 1 109 ? 7.969 -8.705 -20.201 1.00 83.25 109 GLN A N 1
ATOM 799 C CA . GLN A 1 109 ? 7.688 -7.990 -18.953 1.00 83.25 109 GLN A CA 1
ATOM 800 C C . GLN A 1 109 ? 6.751 -8.770 -18.024 1.00 83.25 109 GLN A C 1
ATOM 802 O O . GLN A 1 109 ? 6.602 -8.407 -16.854 1.00 83.25 109 GLN A O 1
ATOM 807 N N . LEU A 1 110 ? 6.138 -9.8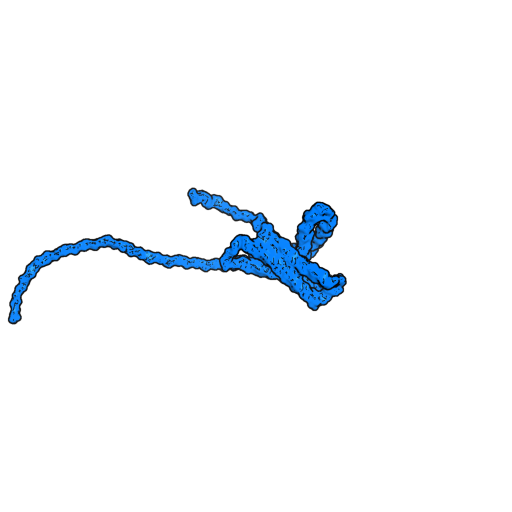53 -18.514 1.00 84.81 110 LEU A N 1
ATOM 808 C CA . LEU A 1 110 ? 5.220 -10.692 -17.748 1.00 84.81 110 LEU A CA 1
ATOM 809 C C . LEU A 1 110 ? 5.796 -11.142 -16.395 1.00 84.81 110 LEU A C 1
ATOM 811 O O . LEU A 1 110 ? 5.109 -10.956 -15.388 1.00 84.81 110 LEU A O 1
ATOM 815 N N . PRO A 1 111 ? 7.041 -11.655 -16.302 1.00 84.44 111 PRO A N 1
ATOM 816 C CA . PRO A 1 111 ? 7.596 -12.118 -15.031 1.00 84.44 111 PRO A CA 1
ATOM 817 C C . PRO A 1 111 ? 7.752 -10.987 -14.006 1.00 84.44 111 PRO A C 1
ATOM 819 O O . PRO A 1 111 ? 7.487 -11.164 -12.815 1.00 84.44 111 PRO A O 1
ATOM 822 N N . PHE A 1 112 ? 8.140 -9.801 -14.479 1.00 84.75 112 PHE A N 1
ATOM 823 C CA . PHE A 1 112 ? 8.282 -8.611 -13.650 1.00 84.75 112 PHE A CA 1
ATOM 824 C C . PHE A 1 112 ? 6.929 -8.158 -13.094 1.00 84.75 112 PHE A C 1
ATOM 826 O O . PHE A 1 112 ? 6.780 -8.005 -11.880 1.00 84.75 112 PHE A O 1
ATOM 833 N N . TRP A 1 113 ? 5.932 -7.982 -13.963 1.00 86.81 113 TRP A N 1
ATOM 834 C CA . TRP A 1 113 ? 4.608 -7.510 -13.558 1.00 86.81 113 TRP A CA 1
ATOM 835 C C . TRP A 1 113 ? 3.868 -8.522 -12.691 1.00 86.81 113 TRP A C 1
ATOM 837 O O . TRP A 1 113 ? 3.216 -8.127 -11.725 1.00 86.81 113 TRP A O 1
ATOM 847 N N . LEU A 1 114 ? 4.037 -9.822 -12.951 1.00 88.06 114 LEU A N 1
ATOM 848 C CA . LEU A 1 114 ? 3.514 -10.870 -12.078 1.00 88.06 114 LEU A CA 1
ATOM 849 C C . LEU A 1 114 ? 4.067 -10.722 -10.657 1.00 88.06 114 LEU A C 1
ATOM 851 O O . LEU A 1 114 ? 3.310 -10.787 -9.688 1.00 88.06 114 LEU A O 1
ATOM 855 N N . ALA A 1 115 ? 5.370 -10.474 -10.527 1.00 87.25 115 ALA A N 1
ATOM 856 C CA . ALA A 1 115 ? 5.984 -10.320 -9.221 1.00 87.25 115 ALA A CA 1
ATOM 857 C C . ALA A 1 115 ? 5.593 -9.016 -8.513 1.00 87.25 115 ALA A C 1
ATOM 859 O O . ALA A 1 115 ? 5.377 -9.031 -7.301 1.00 87.25 115 ALA A O 1
ATOM 860 N N . GLN A 1 116 ? 5.439 -7.912 -9.251 1.00 87.56 116 GLN A N 1
ATOM 861 C CA . GLN A 1 116 ? 4.918 -6.655 -8.700 1.00 87.56 116 GLN A CA 1
ATOM 862 C C . GLN A 1 116 ? 3.471 -6.812 -8.217 1.00 87.56 116 GLN A C 1
ATOM 864 O O . GLN A 1 116 ? 3.160 -6.450 -7.085 1.00 87.56 116 GLN A O 1
ATOM 869 N N . ASN A 1 117 ? 2.608 -7.445 -9.013 1.00 90.81 117 ASN A N 1
ATOM 870 C CA . ASN A 1 117 ? 1.230 -7.723 -8.617 1.00 90.81 117 ASN A CA 1
ATOM 871 C C . ASN A 1 117 ? 1.182 -8.642 -7.385 1.00 90.81 117 ASN A C 1
ATOM 873 O O . ASN A 1 117 ? 0.496 -8.357 -6.406 1.00 90.81 117 ASN A O 1
ATOM 877 N N . ALA A 1 118 ? 1.952 -9.732 -7.374 1.00 90.88 118 ALA A N 1
ATOM 878 C CA . ALA A 1 118 ? 2.007 -10.632 -6.224 1.00 90.88 118 ALA A CA 1
ATOM 879 C C . ALA A 1 118 ? 2.494 -9.914 -4.955 1.00 90.88 118 ALA A C 1
ATOM 881 O O . ALA A 1 118 ? 1.905 -10.084 -3.886 1.00 90.88 118 ALA A O 1
ATOM 882 N N . ARG A 1 119 ? 3.516 -9.060 -5.073 1.00 90.56 119 ARG A N 1
ATOM 883 C CA . ARG A 1 119 ? 3.991 -8.201 -3.984 1.00 90.56 119 ARG A CA 1
ATOM 884 C C . ARG A 1 119 ? 2.862 -7.332 -3.435 1.00 90.56 119 ARG A C 1
ATOM 886 O O . ARG A 1 119 ? 2.632 -7.340 -2.225 1.00 90.56 119 ARG A O 1
ATOM 893 N N . THR A 1 120 ? 2.134 -6.618 -4.287 1.00 91.94 120 THR A N 1
ATOM 894 C CA . THR A 1 120 ? 1.054 -5.741 -3.821 1.00 91.94 120 THR A CA 1
ATOM 895 C C . THR A 1 120 ? -0.112 -6.547 -3.220 1.00 91.94 120 THR A C 1
ATOM 897 O O . THR A 1 120 ? -0.720 -6.106 -2.242 1.00 91.94 120 THR A O 1
ATOM 900 N N . LEU A 1 121 ? -0.376 -7.777 -3.691 1.00 93.31 121 LEU A N 1
ATOM 901 C CA . LEU A 1 121 ? -1.368 -8.675 -3.070 1.00 93.31 121 LEU A CA 1
ATOM 902 C C . LEU A 1 121 ? -0.940 -9.073 -1.668 1.00 93.31 121 LEU A C 1
ATOM 904 O O . LEU A 1 121 ? -1.732 -8.960 -0.735 1.00 93.31 121 LEU A O 1
ATOM 908 N N . VAL A 1 122 ? 0.309 -9.513 -1.513 1.00 94.00 122 VAL A N 1
ATOM 909 C CA . VAL A 1 122 ? 0.863 -9.885 -0.208 1.00 94.00 122 VAL A CA 1
ATOM 910 C C . VAL A 1 122 ? 0.777 -8.704 0.754 1.00 94.00 122 VAL A C 1
ATOM 912 O O . VAL A 1 122 ? 0.330 -8.886 1.885 1.00 94.00 122 VAL A O 1
ATOM 915 N N . PHE A 1 123 ? 1.109 -7.494 0.292 1.00 94.19 123 PHE A N 1
ATOM 916 C CA . PHE A 1 123 ? 0.968 -6.274 1.084 1.00 94.19 123 PHE A CA 1
ATOM 917 C C . PHE A 1 123 ? -0.463 -6.108 1.609 1.00 94.19 123 PHE A C 1
ATOM 919 O O . PHE A 1 123 ? -0.681 -6.071 2.821 1.00 94.19 123 PHE A O 1
ATOM 926 N N . VAL A 1 124 ? -1.450 -6.077 0.706 1.00 94.44 124 VAL A N 1
ATOM 927 C CA . VAL A 1 124 ? -2.863 -5.888 1.065 1.00 94.44 124 VAL A CA 1
ATOM 928 C C . VAL A 1 124 ? -3.342 -6.985 2.008 1.00 94.44 124 VAL A C 1
ATOM 930 O O . VAL A 1 124 ? -3.941 -6.686 3.040 1.00 94.44 124 VAL A O 1
ATOM 933 N N . LEU A 1 125 ? -3.076 -8.250 1.680 1.00 95.62 125 LEU A N 1
ATOM 934 C CA . LEU A 1 125 ? -3.559 -9.396 2.447 1.00 95.62 125 LEU A CA 1
ATOM 935 C C . LEU A 1 125 ? -2.998 -9.397 3.869 1.00 95.62 125 LEU A C 1
ATOM 937 O O . LEU A 1 125 ? -3.767 -9.528 4.824 1.00 95.62 125 LEU A O 1
ATOM 941 N N . VAL A 1 126 ? -1.686 -9.200 4.024 1.00 95.94 126 VAL A N 1
ATOM 942 C CA . VAL A 1 126 ? -1.030 -9.174 5.337 1.00 95.94 126 VAL A CA 1
ATOM 943 C C . VAL A 1 126 ? -1.506 -7.976 6.153 1.00 95.94 126 VAL A C 1
ATOM 945 O O . VAL A 1 126 ? -1.908 -8.142 7.306 1.00 95.94 126 VAL A O 1
ATOM 948 N N . THR A 1 127 ? -1.524 -6.777 5.567 1.00 95.25 127 THR A N 1
ATOM 949 C CA . THR A 1 127 ? -1.956 -5.566 6.274 1.00 95.25 127 THR A CA 1
ATOM 950 C C . THR A 1 127 ? -3.420 -5.661 6.700 1.00 95.25 127 THR A C 1
ATOM 952 O O . THR A 1 127 ? -3.739 -5.391 7.858 1.00 95.25 127 THR A O 1
ATOM 955 N N . VAL A 1 128 ? -4.321 -6.103 5.818 1.00 95.69 128 VAL A N 1
ATOM 956 C CA . VAL A 1 128 ? -5.740 -6.297 6.155 1.00 95.69 128 VAL A CA 1
ATOM 957 C C . VAL A 1 128 ? -5.903 -7.365 7.233 1.00 95.69 128 VAL A C 1
ATOM 959 O O . VAL A 1 128 ? -6.682 -7.166 8.167 1.00 95.69 128 VAL A O 1
ATOM 962 N N . TRP A 1 129 ? -5.171 -8.477 7.146 1.00 95.62 129 TRP A N 1
ATOM 963 C CA . TRP A 1 129 ? -5.208 -9.532 8.156 1.00 95.62 129 TRP A CA 1
ATOM 964 C C . TRP A 1 129 ? -4.776 -9.020 9.538 1.00 95.62 129 TRP A C 1
ATOM 966 O O . TRP A 1 129 ? -5.504 -9.224 10.515 1.00 95.62 129 TRP A O 1
ATOM 976 N N . LEU A 1 130 ? -3.665 -8.279 9.618 1.00 94.75 130 LEU A N 1
ATOM 977 C CA . LEU A 1 130 ? -3.181 -7.664 10.859 1.00 94.75 130 LEU A CA 1
ATOM 978 C C . LEU A 1 130 ? -4.184 -6.650 11.425 1.00 94.75 130 LEU A C 1
ATOM 980 O O . LEU A 1 130 ? -4.500 -6.687 12.614 1.00 94.75 130 LEU A O 1
ATOM 984 N N . LEU A 1 131 ? -4.749 -5.785 10.578 1.00 93.12 131 LEU A N 1
ATOM 985 C CA . LEU A 1 131 ? -5.746 -4.797 11.001 1.00 93.12 131 LEU A CA 1
ATOM 986 C C . LEU A 1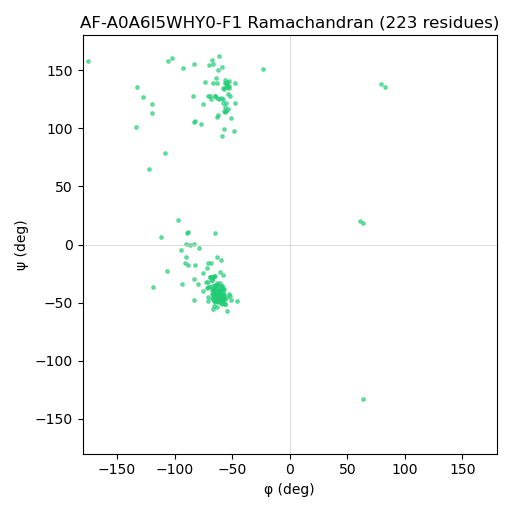 131 ? -7.051 -5.452 11.478 1.00 93.12 131 LEU A C 1
ATOM 988 O O . LEU A 1 131 ? -7.668 -4.968 12.429 1.00 93.12 131 LEU A O 1
ATOM 992 N N . ARG A 1 132 ? -7.471 -6.567 10.864 1.00 92.25 132 ARG A N 1
ATOM 993 C CA . ARG A 1 132 ? -8.615 -7.368 11.334 1.00 92.25 132 ARG A CA 1
ATOM 994 C C . ARG A 1 132 ? -8.326 -8.013 12.684 1.00 92.25 132 ARG A C 1
ATOM 996 O O . ARG A 1 132 ? -9.173 -7.939 13.570 1.00 92.25 132 ARG A O 1
ATOM 1003 N N . ARG A 1 133 ? -7.139 -8.603 12.855 1.00 91.12 133 ARG A N 1
ATOM 1004 C CA . ARG A 1 133 ? -6.687 -9.168 14.137 1.00 91.12 133 ARG A CA 1
ATOM 1005 C C . ARG A 1 133 ? -6.680 -8.113 15.239 1.00 91.12 133 ARG A C 1
ATOM 1007 O O . ARG A 1 133 ? -7.191 -8.379 16.320 1.00 91.12 133 ARG A O 1
ATOM 1014 N N . LEU A 1 134 ? -6.180 -6.915 14.943 1.00 90.50 134 LEU A N 1
ATOM 1015 C CA . LEU A 1 134 ? -6.169 -5.797 15.882 1.00 90.50 134 LEU A CA 1
ATOM 1016 C C . LEU A 1 134 ? -7.584 -5.321 16.240 1.00 90.50 134 LEU A C 1
ATOM 1018 O O . LEU A 1 134 ? -7.852 -4.999 17.393 1.00 90.50 134 LEU A O 1
ATOM 1022 N N . ALA A 1 135 ? -8.499 -5.280 15.268 1.00 87.81 135 ALA A N 1
ATOM 1023 C CA . ALA A 1 135 ? -9.888 -4.891 15.506 1.00 87.81 135 ALA A CA 1
ATOM 1024 C C . ALA A 1 135 ? -10.672 -5.922 16.337 1.00 87.81 135 ALA A C 1
ATOM 1026 O O . ALA A 1 135 ? -11.604 -5.541 17.038 1.00 87.81 135 ALA A O 1
ATOM 1027 N N . ALA A 1 136 ? -10.295 -7.199 16.260 1.00 86.56 136 ALA A N 1
ATOM 1028 C CA . ALA A 1 136 ? -10.913 -8.293 17.005 1.00 86.56 136 ALA A CA 1
ATOM 1029 C C . ALA A 1 136 ? -10.267 -8.552 18.381 1.00 86.56 136 ALA A C 1
ATOM 1031 O O . ALA A 1 136 ? -10.681 -9.477 19.077 1.00 86.56 136 ALA A O 1
ATOM 1032 N N . ALA A 1 137 ? -9.240 -7.789 18.771 1.00 83.81 137 ALA A N 1
ATOM 1033 C CA . ALA A 1 137 ? -8.526 -8.002 20.025 1.00 83.81 137 ALA A CA 1
ATOM 1034 C C . ALA A 1 137 ? -9.407 -7.669 21.244 1.00 83.81 137 ALA A C 1
ATOM 1036 O O . ALA A 1 137 ? -9.922 -6.556 21.365 1.00 83.81 137 ALA A O 1
ATOM 1037 N N . VAL A 1 138 ? -9.543 -8.637 22.157 1.00 78.50 138 VAL A N 1
ATOM 1038 C CA . VAL A 1 138 ? -10.231 -8.500 23.449 1.00 78.50 138 VAL A CA 1
ATOM 1039 C C . VAL A 1 138 ? -9.279 -8.985 24.555 1.00 78.50 138 VAL A C 1
ATOM 1041 O O . VAL A 1 138 ? -8.781 -10.106 24.439 1.00 78.50 138 VAL A O 1
ATOM 1044 N N . PRO A 1 139 ? -9.015 -8.193 25.615 1.00 81.94 139 PRO A N 1
ATOM 1045 C CA . PRO A 1 139 ? -9.519 -6.839 25.864 1.00 81.94 139 PRO A CA 1
ATOM 1046 C C . PRO A 1 139 ? -8.984 -5.807 24.860 1.00 81.94 139 PRO A C 1
ATOM 1048 O O . PRO A 1 139 ? -7.927 -5.992 24.255 1.00 81.94 139 PRO A O 1
ATOM 1051 N N . ALA A 1 140 ? -9.732 -4.715 24.675 1.00 81.69 140 ALA A N 1
ATOM 1052 C CA . ALA A 1 140 ? -9.332 -3.655 23.758 1.00 81.69 140 ALA A CA 1
ATOM 1053 C C . ALA A 1 140 ? -8.034 -2.983 24.258 1.00 81.69 140 ALA A C 1
ATOM 1055 O O . ALA A 1 140 ? -7.982 -2.555 25.415 1.00 81.69 140 ALA A O 1
ATOM 1056 N N . PRO A 1 141 ? -6.989 -2.871 23.418 1.00 83.69 141 PRO A N 1
ATOM 1057 C CA . PRO A 1 141 ? -5.726 -2.257 23.815 1.00 83.69 141 PRO A CA 1
ATOM 1058 C C . PRO A 1 141 ? -5.883 -0.755 24.075 1.00 83.69 141 PRO A C 1
ATOM 1060 O O . PRO A 1 141 ? -6.791 -0.105 23.547 1.00 83.69 141 PRO A O 1
ATOM 1063 N N . SER A 1 142 ? -4.952 -0.185 24.849 1.00 89.25 142 SER A N 1
ATOM 1064 C CA . SER A 1 142 ? -4.920 1.261 25.094 1.00 89.25 142 SER A CA 1
ATOM 1065 C C . SER A 1 142 ? -4.783 2.047 23.774 1.00 89.25 142 SER A C 1
ATOM 1067 O O . SER A 1 142 ? -4.231 1.523 22.800 1.00 89.25 142 SER A O 1
ATOM 1069 N N . PRO A 1 143 ? -5.264 3.304 23.698 1.00 86.69 143 PRO A N 1
ATOM 1070 C CA . PRO A 1 143 ? -5.302 4.059 22.442 1.00 86.69 143 PRO A CA 1
ATOM 1071 C C . PRO A 1 143 ? -3.914 4.242 21.815 1.00 86.69 143 PRO A C 1
ATOM 1073 O O . PRO A 1 143 ? -3.779 4.142 20.598 1.00 86.69 143 PRO A O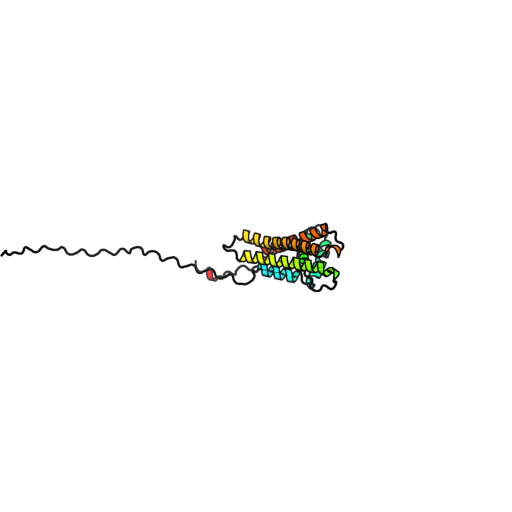 1
ATOM 1076 N N . VAL A 1 144 ? -2.876 4.417 22.640 1.00 90.62 144 VAL A N 1
ATOM 1077 C CA . VAL A 1 144 ? -1.480 4.525 22.187 1.00 90.62 144 VAL A CA 1
ATOM 1078 C C . VAL A 1 144 ? -1.002 3.215 21.560 1.00 90.62 144 VAL A C 1
ATOM 1080 O O . VAL A 1 144 ? -0.498 3.221 20.439 1.00 90.62 144 VAL A O 1
ATOM 1083 N N . HIS A 1 145 ? -1.225 2.077 22.228 1.00 89.94 145 HIS A N 1
ATOM 1084 C CA . HIS A 1 145 ? -0.874 0.763 21.676 1.00 89.94 145 HIS A CA 1
ATOM 1085 C C . HIS A 1 145 ? -1.628 0.481 20.379 1.00 89.94 145 HIS A C 1
ATOM 1087 O O . HIS A 1 145 ? -1.061 -0.057 19.432 1.00 89.94 145 HIS A O 1
ATOM 1093 N N . ARG A 1 146 ? -2.901 0.878 20.311 1.00 89.94 146 ARG A N 1
ATOM 1094 C CA . ARG A 1 146 ? -3.708 0.726 19.105 1.00 89.94 146 ARG A CA 1
ATOM 1095 C C . ARG A 1 146 ? -3.158 1.561 17.951 1.00 89.94 146 ARG A C 1
ATOM 1097 O O . ARG A 1 146 ? -3.062 1.032 16.851 1.00 89.94 146 ARG A O 1
ATOM 1104 N N . ALA A 1 147 ? -2.782 2.819 18.185 1.00 91.69 147 ALA A N 1
ATOM 1105 C CA . ALA A 1 147 ? -2.182 3.670 17.158 1.00 91.69 147 ALA A CA 1
ATOM 1106 C C . ALA A 1 147 ? -0.860 3.078 16.642 1.00 91.69 147 ALA A C 1
ATOM 1108 O O . ALA A 1 147 ? -0.690 2.923 15.434 1.00 91.69 147 ALA A O 1
ATOM 1109 N N . LEU A 1 148 ? 0.022 2.643 17.550 1.00 94.25 148 LEU A N 1
ATOM 1110 C CA . LEU A 1 148 ? 1.283 1.986 17.189 1.00 94.25 148 LEU A CA 1
ATOM 1111 C C . LEU A 1 148 ? 1.060 0.683 16.411 1.00 94.25 148 LEU A C 1
ATOM 1113 O O . LEU A 1 148 ? 1.747 0.434 15.426 1.00 94.25 148 LEU A O 1
ATOM 1117 N N . ALA A 1 149 ? 0.076 -0.130 16.797 1.00 92.88 149 ALA A N 1
ATOM 1118 C CA . ALA A 1 149 ? -0.248 -1.365 16.089 1.00 92.88 149 ALA A CA 1
ATOM 1119 C C . ALA A 1 149 ? -0.880 -1.108 14.707 1.00 92.88 149 ALA A C 1
ATOM 1121 O O . ALA A 1 149 ? -0.580 -1.828 13.754 1.00 92.88 149 ALA A O 1
ATOM 1122 N N . VAL A 1 150 ? -1.719 -0.071 14.571 1.00 94.50 150 VAL A N 1
ATOM 1123 C CA . VAL A 1 150 ? -2.256 0.370 13.270 1.00 94.50 150 VAL A CA 1
ATOM 1124 C C . VAL A 1 150 ? -1.132 0.858 12.358 1.00 94.50 150 VAL A C 1
ATOM 1126 O O . VAL A 1 150 ? -1.166 0.551 11.172 1.00 94.50 150 VAL A O 1
ATOM 1129 N N . PHE A 1 151 ? -0.134 1.561 12.899 1.00 96.00 151 PHE A N 1
ATOM 1130 C CA . PHE A 1 151 ? 1.058 1.981 12.160 1.00 96.00 151 PHE A CA 1
ATOM 1131 C C . PHE A 1 151 ? 1.937 0.789 11.748 1.00 96.00 151 PHE A C 1
ATOM 1133 O O . PHE A 1 151 ? 2.357 0.687 10.597 1.00 96.00 151 PHE A O 1
ATOM 1140 N N . ALA A 1 152 ? 2.190 -0.139 12.673 1.00 95.12 152 ALA A N 1
ATOM 1141 C CA . ALA A 1 152 ? 3.071 -1.278 12.440 1.00 95.12 152 ALA A CA 1
ATOM 1142 C C . ALA A 1 152 ? 2.503 -2.275 11.415 1.00 95.12 152 ALA A C 1
ATOM 1144 O O . ALA A 1 152 ? 3.270 -2.943 10.726 1.00 95.12 152 ALA A O 1
ATOM 1145 N N . ALA A 1 153 ? 1.176 -2.380 11.284 1.00 95.81 153 ALA A N 1
ATOM 1146 C CA . ALA A 1 153 ? 0.545 -3.346 10.386 1.00 95.81 153 ALA A CA 1
ATOM 1147 C C . ALA A 1 153 ? 0.880 -3.124 8.889 1.00 95.81 153 ALA A C 1
ATOM 1149 O O . ALA A 1 153 ? 1.284 -4.085 8.225 1.00 95.81 153 ALA A O 1
ATOM 1150 N N . PRO A 1 154 ? 0.773 -1.906 8.327 1.00 95.06 154 PRO A N 1
ATOM 1151 C CA . PRO A 1 154 ? 1.286 -1.595 6.994 1.00 95.06 154 PRO A CA 1
ATOM 1152 C C . PRO A 1 154 ? 2.798 -1.768 6.854 1.00 95.06 154 PRO A C 1
ATOM 1154 O O . PRO A 1 154 ? 3.240 -2.287 5.837 1.00 95.06 154 PRO A O 1
ATOM 1157 N N . VAL A 1 155 ? 3.596 -1.399 7.861 1.00 95.75 155 VAL A N 1
ATOM 1158 C CA . VAL A 1 155 ? 5.063 -1.558 7.816 1.00 95.75 155 VAL A CA 1
ATOM 1159 C C . VAL A 1 155 ? 5.452 -3.036 7.715 1.00 95.75 155 VAL A C 1
ATOM 1161 O O . VAL A 1 155 ? 6.242 -3.410 6.850 1.00 95.75 155 VAL A O 1
ATOM 1164 N N . ALA A 1 156 ? 4.851 -3.892 8.545 1.00 96.12 156 ALA A N 1
ATOM 1165 C CA . ALA A 1 156 ? 5.070 -5.335 8.509 1.00 96.12 156 ALA A CA 1
ATOM 1166 C C . ALA A 1 156 ? 4.589 -5.956 7.187 1.00 96.12 156 ALA A C 1
ATOM 1168 O O . ALA A 1 156 ? 5.299 -6.769 6.594 1.00 96.12 156 ALA A O 1
ATOM 1169 N N . GLY A 1 157 ? 3.416 -5.537 6.695 1.00 94.50 157 GLY A N 1
ATOM 1170 C CA . GLY A 1 157 ? 2.920 -5.937 5.376 1.00 94.50 157 GLY A CA 1
ATOM 1171 C C . GLY A 1 157 ? 3.866 -5.522 4.250 1.00 94.50 157 GLY A C 1
ATOM 1172 O O . GLY A 1 157 ? 4.164 -6.331 3.379 1.00 94.50 157 GLY A O 1
ATOM 1173 N N . GLY A 1 158 ? 4.396 -4.298 4.309 1.00 93.44 158 GLY A N 1
ATOM 1174 C CA . GLY A 1 158 ? 5.366 -3.743 3.364 1.00 93.44 158 GLY A CA 1
ATOM 1175 C C . GLY A 1 158 ? 6.670 -4.524 3.332 1.00 93.44 158 GLY A C 1
ATOM 1176 O O . GLY A 1 158 ? 7.123 -4.913 2.258 1.00 93.44 158 GLY A O 1
ATOM 1177 N N . ALA A 1 159 ? 7.235 -4.826 4.502 1.00 94.31 159 ALA A N 1
ATOM 1178 C CA . ALA A 1 159 ? 8.456 -5.617 4.623 1.00 94.31 159 ALA A CA 1
ATOM 1179 C C . ALA A 1 159 ? 8.285 -7.039 4.057 1.00 94.31 159 ALA A C 1
ATOM 1181 O O . ALA A 1 159 ? 9.110 -7.493 3.262 1.00 94.31 159 ALA A O 1
ATOM 1182 N N . LEU A 1 160 ? 7.192 -7.725 4.416 1.00 95.38 160 LEU A N 1
ATOM 1183 C CA . LEU A 1 160 ? 6.903 -9.079 3.930 1.00 95.38 160 LEU A CA 1
ATOM 1184 C C . LEU A 1 160 ? 6.621 -9.105 2.424 1.00 95.38 160 LEU A C 1
ATOM 1186 O O . LEU A 1 160 ? 7.128 -9.974 1.717 1.00 95.38 160 LEU A O 1
ATOM 1190 N N . ALA A 1 161 ? 5.861 -8.132 1.924 1.00 93.00 161 ALA A N 1
ATOM 1191 C CA . ALA A 1 161 ? 5.592 -7.973 0.502 1.00 93.00 161 ALA A CA 1
ATOM 1192 C C . ALA A 1 161 ? 6.868 -7.710 -0.298 1.00 93.00 161 ALA A C 1
ATOM 1194 O O . ALA A 1 161 ? 7.060 -8.300 -1.358 1.00 93.00 161 ALA A O 1
ATOM 1195 N N . ALA A 1 162 ? 7.758 -6.855 0.209 1.00 91.38 162 ALA A N 1
ATOM 1196 C CA . ALA A 1 162 ? 9.005 -6.539 -0.467 1.00 91.38 162 ALA A CA 1
ATOM 1197 C C . ALA A 1 162 ? 9.935 -7.755 -0.536 1.00 91.38 162 ALA A C 1
ATOM 1199 O O . ALA A 1 162 ? 10.451 -8.066 -1.608 1.00 91.38 162 ALA A O 1
ATOM 1200 N N . ALA A 1 163 ? 10.085 -8.483 0.575 1.00 91.75 163 ALA A N 1
ATOM 1201 C CA . ALA A 1 163 ? 10.857 -9.720 0.611 1.00 91.75 163 ALA A CA 1
ATOM 1202 C C . ALA A 1 163 ? 10.265 -10.782 -0.334 1.00 91.75 163 ALA A C 1
ATOM 1204 O O . ALA A 1 163 ? 10.987 -11.342 -1.157 1.00 91.75 163 ALA A O 1
ATOM 1205 N N . GLY A 1 164 ? 8.948 -11.012 -0.277 1.00 88.19 164 GLY A N 1
ATOM 1206 C CA . GLY A 1 164 ? 8.260 -11.961 -1.156 1.00 88.19 164 GLY A CA 1
ATOM 1207 C C . GLY A 1 164 ? 8.353 -11.585 -2.638 1.00 88.19 164 GLY A C 1
ATOM 1208 O O . GLY A 1 164 ? 8.603 -12.447 -3.476 1.00 88.19 164 GLY A O 1
ATOM 1209 N N . GLY A 1 165 ? 8.228 -10.295 -2.960 1.00 86.88 165 GLY A N 1
ATOM 1210 C CA . GLY A 1 165 ? 8.384 -9.772 -4.317 1.00 86.88 165 GLY A CA 1
ATOM 1211 C C . GLY A 1 165 ? 9.798 -9.962 -4.861 1.00 86.88 165 GLY A C 1
ATOM 1212 O O . GLY A 1 165 ? 9.957 -10.404 -5.995 1.00 86.88 165 GLY A O 1
ATOM 1213 N N . VAL A 1 166 ? 10.827 -9.697 -4.047 1.00 87.62 166 VAL A N 1
ATOM 1214 C CA . VAL A 1 166 ? 12.230 -9.956 -4.414 1.00 87.62 166 VAL A CA 1
ATOM 1215 C C . VAL A 1 166 ? 12.461 -11.442 -4.676 1.00 87.62 166 VAL A C 1
ATOM 1217 O O . VAL A 1 166 ? 13.033 -11.789 -5.707 1.00 87.62 166 VAL A O 1
ATOM 1220 N N . VAL A 1 167 ? 11.989 -12.319 -3.785 1.00 89.12 167 VAL A N 1
ATOM 1221 C CA . VAL A 1 167 ? 12.108 -13.775 -3.965 1.00 89.12 167 VAL A CA 1
ATOM 1222 C C . VAL A 1 167 ? 11.459 -14.205 -5.277 1.00 89.12 167 VAL A C 1
ATOM 1224 O O . VAL A 1 167 ? 12.077 -14.920 -6.061 1.00 89.12 167 VAL A O 1
ATOM 1227 N N . LEU A 1 168 ? 10.245 -13.728 -5.555 1.00 87.38 168 LEU A N 1
ATOM 1228 C CA . LEU A 1 168 ? 9.525 -14.081 -6.772 1.00 87.38 168 LEU A CA 1
ATOM 1229 C C . LEU A 1 168 ? 10.230 -13.558 -8.032 1.00 87.38 168 LEU A C 1
ATOM 1231 O O . LEU A 1 168 ? 10.359 -14.297 -9.000 1.00 87.38 168 LEU A O 1
ATOM 1235 N N . LEU A 1 169 ? 10.757 -12.332 -8.012 1.00 83.81 169 LEU A N 1
ATOM 1236 C CA . LEU A 1 169 ? 11.537 -11.782 -9.129 1.00 83.81 169 LEU A CA 1
ATOM 1237 C C . LEU A 1 169 ? 12.800 -12.596 -9.421 1.00 83.81 169 LEU A C 1
ATOM 1239 O O . LEU A 1 169 ? 13.122 -12.818 -10.589 1.00 83.81 169 LEU A O 1
ATOM 1243 N N . VAL A 1 170 ? 13.499 -13.050 -8.376 1.00 83.69 170 VAL A N 1
ATOM 1244 C CA . VAL A 1 170 ? 14.688 -13.903 -8.510 1.00 83.69 170 VAL A CA 1
ATOM 1245 C C . VAL A 1 170 ? 14.309 -15.269 -9.082 1.00 83.69 170 VAL A C 1
ATOM 1247 O O . VAL A 1 170 ? 14.946 -15.722 -10.029 1.00 83.69 170 VAL A O 1
ATOM 1250 N N . LEU A 1 171 ? 13.254 -15.902 -8.558 1.00 86.94 171 LEU A N 1
ATOM 1251 C CA . LEU A 1 171 ? 12.782 -17.209 -9.033 1.00 86.94 171 LEU A CA 1
ATOM 1252 C C . LEU A 1 171 ? 12.296 -17.173 -10.485 1.00 86.94 171 LEU A C 1
ATOM 1254 O O . LEU A 1 171 ? 12.453 -18.151 -11.208 1.00 86.94 171 LEU A O 1
ATOM 1258 N N . LEU A 1 172 ? 11.719 -16.049 -10.911 1.00 84.38 172 LEU A N 1
ATOM 1259 C CA . LEU A 1 172 ? 11.199 -15.866 -12.261 1.00 84.38 172 LEU A CA 1
ATOM 1260 C C . LEU A 1 172 ? 12.249 -15.374 -13.274 1.00 84.38 172 LEU A C 1
ATOM 1262 O O . LEU A 1 172 ? 11.907 -15.166 -14.435 1.00 84.38 172 LEU A O 1
ATOM 1266 N N . GLY A 1 173 ? 13.503 -15.143 -12.861 1.00 76.31 173 GLY A N 1
ATOM 1267 C CA . GLY A 1 173 ? 14.556 -14.634 -13.752 1.00 76.31 173 GLY A CA 1
ATOM 1268 C C . GLY A 1 173 ? 14.288 -13.224 -14.301 1.00 76.31 173 GLY A C 1
ATOM 1269 O O . GLY A 1 173 ? 14.894 -12.806 -15.282 1.00 76.31 173 GLY A O 1
ATOM 1270 N N . ALA A 1 174 ? 13.385 -12.467 -13.671 1.00 69.44 174 ALA A N 1
ATOM 1271 C CA . ALA A 1 174 ? 12.898 -11.184 -14.180 1.00 69.44 174 ALA A CA 1
ATOM 1272 C C . ALA A 1 174 ? 13.941 -10.052 -14.106 1.00 69.44 174 ALA A C 1
ATOM 1274 O O . ALA A 1 174 ? 13.771 -9.011 -14.738 1.00 69.44 174 ALA A O 1
ATOM 1275 N N . GLY A 1 175 ? 15.013 -10.238 -13.326 1.00 61.22 175 GLY A N 1
ATOM 1276 C CA . GLY A 1 175 ? 16.071 -9.239 -13.141 1.00 61.22 175 GLY A CA 1
ATOM 1277 C C . GLY A 1 175 ? 16.860 -8.930 -14.416 1.00 61.22 175 GLY A C 1
ATOM 1278 O O . GLY A 1 175 ? 17.335 -7.809 -14.575 1.00 61.22 175 GLY A O 1
ATOM 1279 N N . ASP A 1 176 ? 16.939 -9.884 -15.346 1.00 65.88 176 ASP A N 1
ATOM 1280 C CA . ASP A 1 176 ? 17.736 -9.735 -16.568 1.00 65.88 176 ASP A CA 1
ATOM 1281 C C . ASP A 1 176 ? 16.986 -8.944 -17.664 1.00 65.88 176 ASP A C 1
ATOM 1283 O O . ASP A 1 176 ? 17.611 -8.392 -18.566 1.00 65.88 176 ASP A O 1
ATOM 1287 N N . VAL A 1 177 ? 15.655 -8.812 -17.559 1.00 58.53 177 VAL A N 1
ATOM 1288 C CA . VAL A 1 177 ? 14.786 -8.164 -18.568 1.00 58.53 177 VAL A CA 1
ATOM 1289 C C . VAL A 1 177 ? 15.022 -6.654 -18.675 1.00 58.53 177 VAL A C 1
ATOM 1291 O O . VAL A 1 177 ? 14.874 -6.083 -19.753 1.00 58.53 177 VAL A O 1
ATOM 1294 N N . TYR A 1 178 ? 15.409 -6.004 -17.578 1.00 62.88 178 TYR A N 1
ATOM 1295 C CA . TYR A 1 178 ? 15.577 -4.547 -17.523 1.00 62.88 178 TYR A CA 1
ATOM 1296 C C . TYR A 1 178 ? 17.036 -4.097 -17.363 1.00 62.88 178 TYR A C 1
ATOM 1298 O O . TYR A 1 178 ? 17.288 -2.910 -17.175 1.00 62.88 178 TYR A O 1
ATOM 1306 N N . GLY A 1 179 ? 18.002 -5.023 -17.422 1.00 62.34 179 GLY A N 1
ATOM 1307 C CA . GLY A 1 179 ? 19.427 -4.691 -17.310 1.00 62.34 179 GLY A CA 1
ATOM 1308 C C . GLY A 1 179 ? 19.821 -4.037 -15.979 1.00 62.34 179 GLY A C 1
ATOM 1309 O O . GLY A 1 179 ? 20.847 -3.362 -15.910 1.00 62.34 179 GLY A O 1
ATOM 1310 N N . TYR A 1 180 ? 19.011 -4.200 -14.929 1.00 63.12 180 TYR A N 1
ATOM 1311 C CA . TYR A 1 180 ? 19.316 -3.644 -13.617 1.00 63.12 180 TYR A CA 1
ATOM 1312 C C . TYR A 1 180 ? 20.436 -4.428 -12.934 1.00 63.12 180 TYR A C 1
ATOM 1314 O O . TYR A 1 180 ? 20.439 -5.661 -12.922 1.00 63.12 180 TYR A O 1
ATOM 1322 N N . ASP A 1 181 ? 21.333 -3.70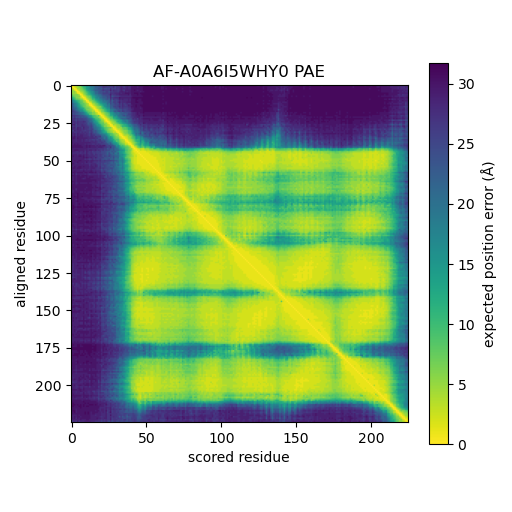6 -12.261 1.00 71.31 181 ASP A N 1
ATOM 1323 C CA . ASP A 1 181 ? 22.263 -4.313 -11.314 1.00 71.31 181 ASP A CA 1
ATOM 1324 C C . ASP A 1 181 ? 21.463 -4.934 -10.151 1.00 71.31 181 ASP A C 1
ATOM 1326 O O . ASP A 1 181 ? 20.833 -4.228 -9.351 1.00 71.31 181 ASP A O 1
ATOM 1330 N N . ARG A 1 182 ? 21.433 -6.275 -10.089 1.00 71.38 182 ARG A N 1
ATOM 1331 C CA . ARG A 1 182 ? 20.609 -7.068 -9.153 1.00 71.38 182 ARG A CA 1
ATOM 1332 C C . ARG A 1 182 ? 20.650 -6.553 -7.701 1.00 71.38 182 ARG A C 1
ATOM 1334 O O . ARG A 1 182 ? 19.574 -6.385 -7.128 1.00 71.38 182 ARG A O 1
ATOM 1341 N N . PRO A 1 183 ? 21.812 -6.268 -7.078 1.00 77.69 183 PRO A N 1
ATOM 1342 C CA . PRO A 1 183 ? 21.867 -5.734 -5.714 1.00 77.69 183 PRO A CA 1
ATOM 1343 C C . PRO A 1 183 ? 21.187 -4.368 -5.546 1.00 77.69 183 PRO A C 1
ATOM 1345 O O . PRO A 1 183 ? 20.487 -4.159 -4.552 1.00 77.69 183 PRO A O 1
ATOM 1348 N N . GLN A 1 184 ? 21.353 -3.445 -6.497 1.00 77.94 184 GLN A N 1
ATOM 1349 C CA . GLN A 1 184 ? 20.728 -2.119 -6.422 1.00 77.94 184 GLN A CA 1
ATOM 1350 C C . GLN A 1 184 ? 19.210 -2.226 -6.539 1.00 77.94 184 GLN A C 1
ATOM 1352 O O . GLN A 1 184 ? 18.479 -1.622 -5.753 1.00 77.94 184 GLN A O 1
ATOM 1357 N N . TYR A 1 185 ? 18.743 -3.065 -7.464 1.00 76.81 185 TYR A N 1
ATOM 1358 C CA . TYR A 1 185 ? 17.323 -3.313 -7.651 1.00 76.81 185 TYR A CA 1
ATOM 1359 C C . TYR A 1 185 ? 16.685 -3.959 -6.416 1.00 76.81 185 TYR A C 1
ATOM 1361 O O . TYR A 1 185 ? 15.640 -3.505 -5.955 1.00 76.81 185 TYR A O 1
ATOM 1369 N N . VAL A 1 186 ? 17.319 -4.987 -5.839 1.00 82.38 186 VAL A N 1
ATOM 1370 C CA . VAL A 1 186 ? 16.827 -5.642 -4.615 1.00 82.38 186 VAL A CA 1
ATOM 1371 C C . VAL A 1 186 ? 16.714 -4.634 -3.476 1.00 82.38 186 VAL A C 1
ATOM 1373 O O . VAL A 1 186 ? 15.689 -4.586 -2.796 1.00 82.38 186 VAL A O 1
ATOM 1376 N N . ARG A 1 18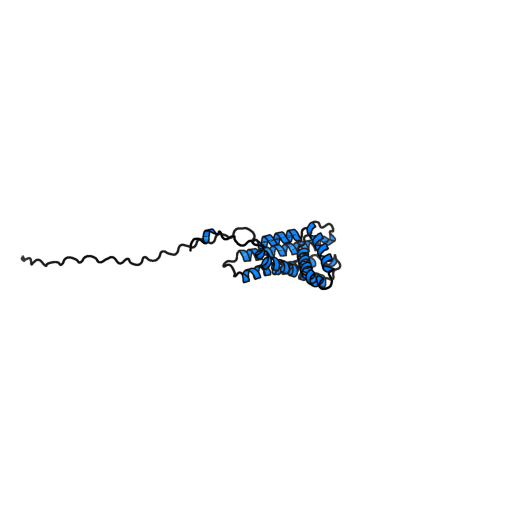7 ? 17.734 -3.789 -3.293 1.00 85.19 187 ARG A N 1
ATOM 1377 C CA . ARG A 1 187 ? 17.714 -2.741 -2.269 1.00 85.19 187 ARG A CA 1
ATOM 1378 C C . ARG A 1 187 ? 16.588 -1.736 -2.507 1.00 85.19 187 ARG A C 1
ATOM 1380 O O . ARG A 1 187 ? 15.886 -1.411 -1.554 1.00 85.19 187 ARG A O 1
ATOM 1387 N N . GLY A 1 188 ? 16.403 -1.286 -3.748 1.00 84.06 188 GLY A N 1
ATOM 1388 C CA . GLY A 1 188 ? 15.309 -0.393 -4.132 1.00 84.06 188 GLY A CA 1
ATOM 1389 C C . GLY A 1 188 ? 13.946 -1.021 -3.852 1.00 84.06 188 GLY A C 1
ATOM 1390 O O . GLY A 1 188 ? 13.143 -0.456 -3.120 1.00 84.06 188 G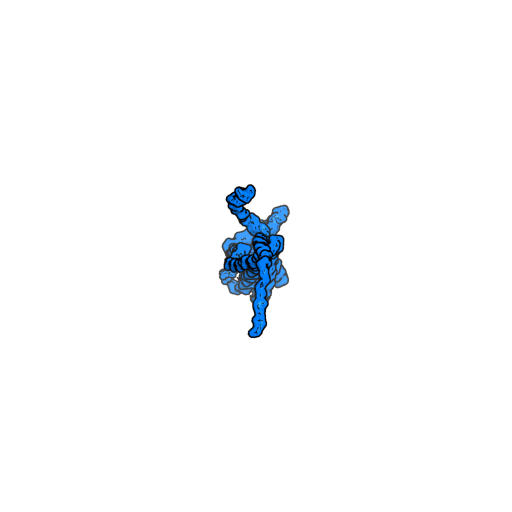LY A O 1
ATOM 1391 N N . ALA A 1 189 ? 13.731 -2.257 -4.302 1.00 82.50 189 ALA A N 1
ATOM 1392 C CA . ALA A 1 189 ? 12.486 -2.980 -4.081 1.00 82.50 189 ALA A CA 1
ATOM 1393 C C . ALA A 1 189 ? 12.162 -3.146 -2.585 1.00 82.50 189 ALA A C 1
ATOM 1395 O O . ALA A 1 189 ? 11.010 -2.937 -2.194 1.00 82.50 189 ALA A O 1
ATOM 1396 N N . LEU A 1 190 ? 13.158 -3.492 -1.760 1.00 86.75 190 LEU A N 1
ATOM 1397 C CA . LEU A 1 190 ? 13.021 -3.584 -0.304 1.00 86.75 190 LEU A CA 1
ATOM 1398 C C . LEU A 1 190 ? 12.676 -2.232 0.319 1.00 86.75 190 LEU A C 1
ATOM 1400 O O . LEU A 1 190 ? 11.711 -2.138 1.081 1.00 86.75 190 LEU A O 1
ATOM 1404 N N . ALA A 1 191 ? 13.430 -1.192 -0.039 1.00 88.19 191 ALA A N 1
ATOM 1405 C CA . ALA A 1 191 ? 13.198 0.159 0.442 1.00 88.19 191 ALA A CA 1
ATOM 1406 C C . ALA A 1 191 ? 11.783 0.625 0.085 1.00 88.19 191 ALA A C 1
ATOM 1408 O O . ALA A 1 191 ? 11.053 1.047 0.974 1.00 88.19 191 ALA A O 1
ATOM 1409 N N . ASP A 1 192 ? 11.355 0.480 -1.166 1.00 86.69 192 ASP A N 1
ATOM 1410 C CA . ASP A 1 192 ? 10.040 0.922 -1.635 1.00 86.69 192 ASP A CA 1
ATOM 1411 C C . ASP A 1 192 ? 8.896 0.282 -0.843 1.00 86.69 192 ASP A C 1
ATOM 1413 O O . ASP A 1 192 ? 7.892 0.927 -0.552 1.00 86.69 192 ASP A O 1
ATOM 1417 N N . GLY A 1 193 ? 9.028 -0.994 -0.469 1.00 87.06 193 GLY A N 1
ATOM 1418 C CA . GLY A 1 193 ? 7.953 -1.707 0.225 1.00 87.06 193 GLY A CA 1
ATOM 1419 C C . GLY A 1 193 ? 7.846 -1.291 1.682 1.00 87.06 193 GLY A C 1
ATOM 1420 O O . GLY A 1 193 ? 6.742 -1.081 2.186 1.00 87.06 193 GLY A O 1
ATOM 1421 N N . VAL A 1 194 ? 8.990 -1.096 2.338 1.00 90.69 194 VAL A N 1
ATOM 1422 C CA . VAL A 1 194 ? 9.036 -0.550 3.697 1.00 90.69 194 VAL A CA 1
ATOM 1423 C C . VAL A 1 194 ? 8.551 0.899 3.711 1.00 90.69 194 VAL A C 1
ATOM 1425 O O . VAL A 1 194 ? 7.749 1.246 4.574 1.00 90.69 194 VAL A O 1
ATOM 1428 N N . HIS A 1 195 ? 8.951 1.724 2.738 1.00 90.31 195 HIS A N 1
ATOM 1429 C CA . HIS A 1 195 ? 8.480 3.106 2.611 1.00 90.31 195 HIS A CA 1
ATOM 1430 C C . HIS A 1 195 ? 6.971 3.175 2.368 1.00 90.31 195 HIS A C 1
ATOM 1432 O O . HIS A 1 195 ? 6.288 3.943 3.044 1.00 90.31 195 HIS A O 1
ATOM 1438 N N . ALA A 1 196 ? 6.428 2.341 1.476 1.00 91.06 196 ALA A N 1
ATOM 1439 C CA . ALA A 1 196 ? 4.987 2.260 1.251 1.00 91.06 196 ALA A CA 1
ATOM 1440 C C . ALA A 1 196 ? 4.231 1.883 2.530 1.00 91.06 196 ALA A C 1
ATOM 1442 O O . ALA A 1 196 ? 3.249 2.533 2.899 1.00 91.06 196 ALA A O 1
ATOM 1443 N N . GLY A 1 197 ? 4.736 0.878 3.253 1.00 92.75 197 GLY A N 1
ATOM 1444 C CA . GLY A 1 197 ? 4.213 0.497 4.560 1.00 92.75 197 GLY A CA 1
ATOM 1445 C C . GLY A 1 197 ? 4.297 1.630 5.582 1.00 92.75 197 GLY A C 1
ATOM 1446 O O . GLY A 1 197 ? 3.332 1.882 6.293 1.00 92.75 197 GLY A O 1
ATOM 1447 N N . PHE A 1 198 ? 5.408 2.361 5.629 1.00 94.44 198 PHE A N 1
ATOM 1448 C CA . PHE A 1 198 ? 5.596 3.487 6.540 1.00 94.44 198 PHE A CA 1
ATOM 1449 C C . PHE A 1 198 ? 4.608 4.624 6.260 1.00 94.44 198 PHE A C 1
ATOM 1451 O O . PHE A 1 198 ? 3.877 5.022 7.165 1.00 94.44 198 PHE A O 1
ATOM 1458 N N . VAL A 1 199 ? 4.533 5.108 5.016 1.00 93.44 199 VAL A N 1
ATOM 1459 C CA . VAL A 1 199 ? 3.632 6.204 4.618 1.00 93.44 199 VAL A CA 1
ATOM 1460 C C . VAL A 1 199 ? 2.178 5.838 4.912 1.00 93.44 199 VAL A C 1
ATOM 1462 O O . VAL A 1 199 ? 1.448 6.618 5.529 1.00 93.44 199 VAL A O 1
ATOM 1465 N N . LEU A 1 200 ? 1.763 4.625 4.538 1.00 92.38 200 LEU A N 1
ATOM 1466 C CA . LEU A 1 200 ? 0.402 4.167 4.799 1.00 92.38 200 LEU A CA 1
ATOM 1467 C C . LEU A 1 200 ? 0.143 3.977 6.299 1.00 92.38 200 LEU A C 1
ATOM 1469 O O . LEU A 1 200 ? -0.923 4.341 6.790 1.00 92.38 200 LEU A O 1
ATOM 1473 N N . GLY A 1 201 ? 1.122 3.458 7.040 1.00 93.19 201 GLY A N 1
ATOM 1474 C CA . GLY A 1 201 ? 1.077 3.363 8.496 1.00 93.19 201 GLY A CA 1
ATOM 1475 C C . GLY A 1 201 ? 0.843 4.723 9.140 1.00 93.19 201 GLY A C 1
ATOM 1476 O O . GLY A 1 201 ? -0.035 4.845 9.997 1.00 93.19 201 GLY A O 1
ATOM 1477 N N . VAL A 1 202 ? 1.577 5.750 8.696 1.00 93.19 202 VAL A N 1
ATOM 1478 C CA . VAL A 1 202 ? 1.427 7.116 9.206 1.00 93.19 202 VAL A CA 1
ATOM 1479 C C . VAL A 1 202 ? 0.021 7.644 8.945 1.00 93.19 202 VAL A C 1
ATOM 1481 O O . VAL A 1 202 ? -0.664 8.126 9.852 1.00 93.19 202 VAL A O 1
ATOM 1484 N N . PHE A 1 203 ? -0.444 7.490 7.709 1.00 91.62 203 PHE A N 1
ATOM 1485 C CA . PHE A 1 203 ? -1.773 7.927 7.314 1.00 91.62 203 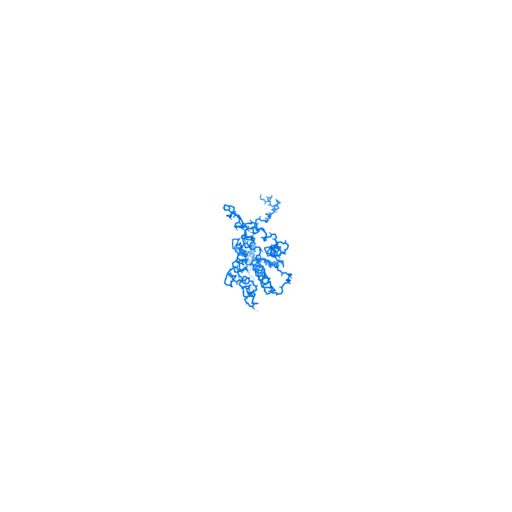PHE A CA 1
ATOM 1486 C C . PHE A 1 203 ? -2.878 7.262 8.154 1.00 91.62 203 PHE A C 1
ATOM 1488 O O . PHE A 1 203 ? -3.767 7.938 8.674 1.00 91.62 203 PHE A O 1
ATOM 1495 N N . LEU A 1 204 ? -2.817 5.944 8.352 1.00 92.06 204 LEU A N 1
ATOM 1496 C CA . LEU A 1 204 ? -3.853 5.221 9.092 1.00 92.06 204 LEU A CA 1
ATOM 1497 C C . LEU A 1 204 ? -3.836 5.497 10.599 1.00 92.06 204 LEU A C 1
ATOM 1499 O O . LEU A 1 204 ? -4.904 5.530 11.214 1.00 92.06 204 LEU A O 1
ATOM 1503 N N . ALA A 1 205 ? -2.653 5.633 11.200 1.00 91.62 205 ALA A N 1
ATOM 1504 C CA . ALA A 1 205 ? -2.524 5.780 12.645 1.00 91.62 205 ALA A CA 1
ATOM 1505 C C . ALA A 1 205 ? -2.820 7.205 13.125 1.00 91.62 205 ALA A C 1
ATOM 1507 O O . ALA A 1 205 ? -3.392 7.358 14.204 1.00 91.62 205 ALA A O 1
ATOM 1508 N N . TRP A 1 206 ? -2.484 8.226 12.328 1.00 90.88 206 TRP A N 1
ATOM 1509 C CA . TRP A 1 206 ? -2.589 9.626 12.758 1.00 90.88 206 TRP A CA 1
ATOM 1510 C C . TRP A 1 206 ? -3.538 10.475 11.917 1.00 90.88 206 TRP A C 1
ATOM 1512 O O . TRP A 1 206 ? -4.254 11.287 12.489 1.00 90.88 206 TRP A O 1
ATOM 1522 N N . VAL A 1 207 ? -3.625 10.278 10.600 1.00 86.50 207 VAL A N 1
ATOM 1523 C CA . VAL A 1 207 ? -4.490 11.119 9.748 1.00 86.50 207 VAL A CA 1
ATOM 1524 C C . VAL A 1 207 ? -5.935 10.625 9.765 1.00 86.50 207 VAL A C 1
ATOM 1526 O O . VAL A 1 207 ? -6.863 11.399 9.992 1.00 86.50 207 VAL A O 1
ATOM 1529 N N . LEU A 1 208 ? -6.148 9.320 9.588 1.00 85.62 208 LEU A N 1
ATOM 1530 C CA . LEU A 1 208 ? -7.490 8.741 9.527 1.00 85.62 208 LEU A CA 1
ATOM 1531 C C . LEU A 1 208 ? -8.350 9.018 10.780 1.00 85.62 208 LEU A C 1
ATOM 1533 O O . LEU A 1 208 ? -9.549 9.249 10.615 1.00 85.62 208 LEU A O 1
ATOM 1537 N N . PRO A 1 209 ? -7.820 9.005 12.021 1.00 86.81 209 PRO A N 1
ATOM 1538 C CA . PRO A 1 209 ? -8.599 9.385 13.198 1.00 86.81 209 PRO A CA 1
ATOM 1539 C C . PRO A 1 209 ? -9.026 10.858 13.207 1.00 86.81 209 PRO A C 1
ATOM 1541 O O . PRO A 1 209 ? -10.131 11.139 13.659 1.00 86.81 209 PRO A O 1
ATOM 1544 N N . LEU A 1 210 ? -8.197 11.772 12.687 1.00 85.12 210 LEU A N 1
ATOM 1545 C CA . LEU A 1 210 ? -8.495 13.212 12.626 1.00 85.12 210 LEU A CA 1
ATOM 1546 C C . LEU A 1 210 ? -9.612 13.536 11.629 1.00 85.12 210 LEU A C 1
ATOM 1548 O O . LEU A 1 210 ? -10.346 14.499 11.806 1.00 85.12 210 LEU A O 1
ATOM 1552 N N . LEU A 1 211 ? -9.759 12.708 10.594 1.00 78.25 211 LEU A N 1
ATOM 1553 C CA . LEU A 1 211 ? -10.811 12.841 9.587 1.00 78.25 211 LEU A CA 1
ATOM 1554 C C . LEU A 1 211 ? -12.170 12.305 10.059 1.00 78.25 211 LEU A C 1
ATOM 1556 O O . LEU A 1 211 ? -13.151 12.384 9.318 1.00 78.25 211 LEU A O 1
ATOM 1560 N N . ARG A 1 212 ? -12.253 11.726 11.265 1.00 76.38 212 ARG A N 1
ATOM 1561 C CA . ARG A 1 212 ? -13.532 11.261 11.803 1.00 76.38 212 ARG A CA 1
ATOM 1562 C C . ARG A 1 212 ? -14.266 12.426 12.458 1.00 76.38 212 ARG A C 1
ATOM 1564 O O . ARG A 1 212 ? -13.696 13.056 13.347 1.00 76.38 212 ARG A O 1
ATOM 1571 N N . PRO A 1 213 ? -15.536 12.672 12.097 1.00 59.00 213 PRO A N 1
ATOM 1572 C CA . PRO A 1 213 ? -16.356 13.588 12.868 1.00 59.00 213 PRO A CA 1
ATOM 1573 C C . PRO A 1 213 ? -16.415 13.088 14.314 1.00 59.00 213 PRO A C 1
ATOM 1575 O O . PRO A 1 213 ? -16.581 11.886 14.557 1.00 59.00 213 PRO A O 1
ATOM 1578 N N . ALA A 1 214 ? -16.244 14.006 15.270 1.00 62.06 214 ALA A N 1
ATOM 1579 C CA . ALA A 1 214 ? -16.509 13.705 16.668 1.00 62.06 214 ALA A CA 1
ATOM 1580 C C . ALA A 1 214 ? -17.927 13.124 16.765 1.00 62.06 214 ALA A C 1
ATOM 1582 O O . ALA A 1 214 ? -18.810 13.592 16.037 1.00 62.06 214 ALA A O 1
ATOM 1583 N N . PRO A 1 215 ? -18.169 12.106 17.612 1.00 56.34 215 PRO A N 1
ATOM 1584 C CA . PRO A 1 215 ? -19.531 11.679 17.866 1.00 56.34 215 PRO A CA 1
ATOM 1585 C C . PRO A 1 215 ? -20.287 12.921 18.327 1.00 56.34 215 PRO A C 1
ATOM 1587 O O . PRO A 1 215 ? -19.941 13.511 19.350 1.00 56.34 215 PRO A O 1
ATOM 1590 N N . THR A 1 216 ? -21.257 13.359 17.526 1.00 54.06 216 THR A N 1
ATOM 1591 C CA . THR A 1 216 ? -22.241 14.357 17.926 1.00 54.06 216 THR A CA 1
ATOM 1592 C C . THR A 1 216 ? -22.937 13.768 19.138 1.00 54.06 216 THR A C 1
ATOM 1594 O O . THR A 1 216 ? -23.817 12.920 19.001 1.00 54.06 216 THR A O 1
ATOM 1597 N N . GLY A 1 217 ? -22.435 14.119 20.321 1.00 49.75 217 GLY A N 1
ATOM 1598 C CA . GLY A 1 217 ? -23.081 13.806 21.576 1.00 49.75 217 GLY A CA 1
ATOM 1599 C C . GLY A 1 217 ? -24.470 14.397 21.487 1.00 49.75 217 GLY A C 1
ATOM 1600 O O . GLY A 1 217 ? -24.613 15.596 21.260 1.00 49.75 217 GLY A O 1
ATOM 1601 N N . ASP A 1 218 ? -25.471 13.533 21.573 1.00 48.78 218 ASP A N 1
ATOM 1602 C CA . ASP A 1 218 ? -26.857 13.947 21.642 1.00 48.78 218 ASP A CA 1
ATOM 1603 C C . ASP A 1 218 ? -26.995 14.907 22.842 1.00 48.78 218 ASP A C 1
ATOM 1605 O O . ASP A 1 218 ? -26.757 14.481 23.985 1.00 48.78 218 ASP A O 1
ATOM 1609 N N . PRO A 1 219 ? -27.303 16.203 22.627 1.00 55.53 219 PRO A N 1
ATOM 1610 C CA . PRO A 1 219 ? -27.378 17.187 23.708 1.00 55.53 219 PRO A CA 1
ATOM 1611 C C . PRO A 1 219 ? -28.433 16.818 24.766 1.00 55.53 219 PRO A C 1
ATOM 1613 O O . PRO A 1 219 ? -28.387 17.330 25.883 1.00 55.53 219 PRO A O 1
ATOM 1616 N N . ALA A 1 220 ? -29.320 15.863 24.468 1.00 52.66 220 ALA A N 1
ATOM 1617 C CA . ALA A 1 220 ? -30.344 15.352 25.374 1.00 52.66 220 ALA A CA 1
ATOM 1618 C C . ALA A 1 220 ? -29.811 14.650 26.645 1.00 52.66 220 ALA A C 1
ATOM 1620 O O . ALA A 1 220 ? -30.589 14.374 27.557 1.00 52.66 220 ALA A O 1
ATOM 1621 N N . THR A 1 221 ? -28.508 14.361 26.752 1.00 49.81 221 THR A N 1
ATOM 1622 C CA . THR A 1 221 ? -27.930 13.721 27.955 1.00 49.81 221 THR A CA 1
ATOM 1623 C C . THR A 1 221 ? -27.356 14.692 28.991 1.00 49.81 221 THR A C 1
ATOM 1625 O O . THR A 1 221 ? -26.983 14.252 30.079 1.00 49.81 221 THR A O 1
ATOM 1628 N N . VAL A 1 222 ? -27.327 16.001 28.713 1.00 51.03 222 VAL A N 1
ATOM 1629 C CA . VAL A 1 222 ? -26.771 17.002 29.647 1.00 51.03 222 VAL A CA 1
ATOM 1630 C C . VAL A 1 222 ? -27.812 17.539 30.644 1.00 51.03 222 VAL A C 1
ATOM 1632 O O . VAL A 1 222 ? -27.434 18.016 31.707 1.00 51.03 222 VAL A O 1
ATOM 1635 N N . GLU A 1 223 ? -29.116 17.371 30.401 1.00 45.16 223 GLU A N 1
ATOM 1636 C CA . GLU A 1 223 ? -30.178 17.907 31.282 1.00 45.16 223 GLU A CA 1
ATOM 1637 C C . GLU A 1 223 ? -30.618 16.995 32.447 1.00 45.16 223 GLU A C 1
ATOM 1639 O O . GLU A 1 223 ? -31.605 17.276 33.124 1.00 45.16 223 GLU A O 1
ATOM 1644 N N . ARG A 1 224 ? -29.897 15.907 32.743 1.00 46.38 224 ARG A N 1
ATOM 1645 C CA . ARG A 1 224 ? -30.139 15.110 33.964 1.00 46.38 224 ARG A CA 1
ATOM 1646 C C . ARG A 1 224 ? -28.893 15.007 34.836 1.00 46.38 224 ARG A C 1
ATOM 1648 O O . ARG A 1 224 ? -28.363 13.912 35.032 1.00 46.38 224 ARG A O 1
ATOM 1655 N N . ARG A 1 225 ? -28.434 16.136 35.369 1.00 41.31 225 ARG A N 1
ATOM 1656 C CA . ARG A 1 225 ? -27.629 16.183 36.596 1.00 41.31 225 ARG A CA 1
ATOM 1657 C C . ARG A 1 225 ? -28.036 17.361 37.456 1.00 41.31 225 ARG A C 1
ATOM 1659 O O . ARG A 1 225 ? -28.248 18.445 36.877 1.00 41.31 225 ARG A O 1
#

Radius of gyration: 36.5 Å; Cα contacts (8 Å, |Δi|>4): 204; chains: 1; bounding box: 80×78×120 Å

Sequence (225 aa):
MVSWTPSGPGRAEPPTPPGPLTRAPLDPLPPPAVPPAPPPGGGLPLAARVVVLLVLAAGNPWVSRPLTEWRFDLSDAEGFAALVAAPGEMILSALLALRWEVRITDDRQLPFWLAQNARTLVFVLVTVWLLRRLAAAVPAPSPVHRALAVFAAPVAGGALAAAGGVVLLVLLGAGDVYGYDRPQYVRGALADGVHAGFVLGVFLAWVLPLLRPAPTGDPATVERR

pLDDT: mean 78.98, std 14.86, range [37.19, 96.12]

Mean predicted aligned error: 13.52 Å